Protein AF-A0A9Q5C2I0-F1 (afdb_monomer_lite)

Structure (mmCIF, N/CA/C/O backbone):
data_AF-A0A9Q5C2I0-F1
#
_entry.id   AF-A0A9Q5C2I0-F1
#
loop_
_atom_site.group_PDB
_atom_site.id
_atom_site.type_symbol
_atom_site.label_atom_id
_atom_site.label_alt_id
_atom_site.label_comp_id
_atom_site.label_asym_id
_atom_site.label_entity_id
_atom_site.label_seq_id
_atom_site.pdbx_PDB_ins_code
_atom_site.Cartn_x
_atom_site.Cartn_y
_atom_site.Cartn_z
_atom_site.occupancy
_atom_site.B_iso_or_equiv
_atom_site.auth_seq_id
_atom_site.auth_comp_id
_atom_site.auth_asym_id
_atom_site.auth_atom_id
_atom_site.pdbx_PDB_model_num
ATOM 1 N N . MET A 1 1 ? 0.213 -41.262 -1.815 1.00 39.38 1 MET A N 1
ATOM 2 C CA . MET A 1 1 ? -0.883 -40.298 -2.101 1.00 39.38 1 MET A CA 1
ATOM 3 C C . MET A 1 1 ? -1.349 -39.447 -0.911 1.00 39.38 1 MET A C 1
ATOM 5 O O . MET A 1 1 ? -1.527 -38.253 -1.109 1.00 39.38 1 MET A O 1
ATOM 9 N N . LYS A 1 2 ? -1.499 -39.965 0.324 1.00 32.09 2 LYS A N 1
ATOM 10 C CA . LYS A 1 2 ? -1.939 -39.150 1.489 1.00 32.09 2 LYS A CA 1
ATOM 11 C C . LYS A 1 2 ? -1.006 -37.980 1.866 1.00 32.09 2 LYS A C 1
ATOM 13 O O . LYS A 1 2 ? -1.491 -36.946 2.308 1.00 32.09 2 LYS A O 1
ATOM 18 N N . LYS A 1 3 ? 0.312 -38.093 1.640 1.00 32.72 3 LYS A N 1
ATOM 19 C CA . LYS A 1 3 ? 1.251 -36.974 1.859 1.00 32.72 3 LYS A CA 1
ATOM 20 C C . LYS A 1 3 ? 1.040 -35.833 0.856 1.00 32.72 3 LYS A C 1
ATOM 22 O O . LYS A 1 3 ? 0.976 -34.695 1.286 1.00 32.72 3 LYS A O 1
ATOM 27 N N . ILE A 1 4 ? 0.823 -36.124 -0.431 1.00 35.31 4 ILE A N 1
ATOM 28 C CA . ILE A 1 4 ? 0.589 -35.102 -1.474 1.00 35.31 4 ILE A CA 1
ATOM 29 C C . ILE A 1 4 ? -0.722 -34.342 -1.222 1.00 35.31 4 ILE A C 1
ATOM 31 O O . ILE A 1 4 ? -0.753 -33.125 -1.355 1.00 35.31 4 ILE A O 1
ATOM 35 N N . LYS A 1 5 ? -1.772 -35.024 -0.742 1.00 33.06 5 LYS A N 1
ATOM 36 C CA . LYS A 1 5 ? -3.043 -34.377 -0.374 1.00 33.06 5 LYS A CA 1
ATOM 37 C C . LYS A 1 5 ? -2.870 -33.335 0.744 1.00 33.06 5 LYS A C 1
ATOM 39 O O . LYS A 1 5 ? -3.375 -32.229 0.627 1.00 33.06 5 LYS A O 1
ATOM 44 N N . LYS A 1 6 ? -2.021 -33.622 1.740 1.00 37.03 6 LYS A N 1
ATOM 45 C CA . LYS A 1 6 ? -1.670 -32.672 2.812 1.00 37.03 6 LYS A CA 1
ATOM 46 C C . LYS A 1 6 ? -0.864 -31.458 2.315 1.00 37.03 6 LYS A C 1
ATOM 48 O O . LYS A 1 6 ? -0.955 -30.392 2.915 1.00 37.03 6 LYS A O 1
ATOM 53 N N . TYR A 1 7 ? -0.107 -31.600 1.220 1.00 34.75 7 TYR A N 1
ATOM 54 C CA . TYR A 1 7 ? 0.581 -30.476 0.564 1.00 34.75 7 TYR A CA 1
ATOM 55 C C . TYR A 1 7 ? -0.345 -29.656 -0.354 1.00 34.75 7 TYR A C 1
ATOM 57 O O . TYR A 1 7 ? -0.098 -28.472 -0.560 1.00 34.75 7 TYR A O 1
ATOM 65 N N . LEU A 1 8 ? -1.421 -30.258 -0.869 1.00 34.25 8 LEU A N 1
ATOM 66 C CA . LEU A 1 8 ? -2.417 -29.596 -1.722 1.00 34.25 8 LEU A CA 1
ATOM 67 C C . LEU A 1 8 ? -3.549 -28.914 -0.929 1.00 34.25 8 LEU A C 1
ATOM 69 O O . LEU A 1 8 ? -4.203 -28.019 -1.449 1.00 34.25 8 LEU A O 1
ATOM 73 N N . GLU A 1 9 ? -3.755 -29.284 0.337 1.00 38.91 9 GLU A N 1
ATOM 74 C CA . GLU A 1 9 ? -4.799 -28.726 1.218 1.00 38.91 9 GLU A CA 1
ATOM 75 C C . GLU A 1 9 ? -4.396 -27.420 1.932 1.00 38.91 9 GLU A C 1
ATOM 77 O O . GLU A 1 9 ? -5.157 -26.889 2.737 1.00 38.91 9 GLU A O 1
ATOM 82 N N . THR A 1 10 ? -3.220 -26.852 1.642 1.00 40.34 10 THR A N 1
ATOM 83 C CA . THR A 1 10 ? -2.817 -25.536 2.170 1.00 40.34 10 THR A CA 1
ATOM 84 C C . THR A 1 10 ? -2.638 -24.534 1.029 1.00 40.34 10 THR A C 1
ATOM 86 O O . THR A 1 10 ? -1.562 -24.434 0.442 1.00 40.34 10 THR A O 1
ATOM 89 N N . PRO A 1 11 ? -3.656 -23.711 0.733 1.00 43.69 11 PRO A N 1
ATOM 90 C CA . PRO A 1 11 ? -3.530 -22.624 -0.239 1.00 43.69 11 PRO A CA 1
ATOM 91 C C . PRO A 1 11 ? -2.457 -21.580 0.156 1.00 43.69 11 PRO A C 1
ATOM 93 O O . PRO A 1 11 ? -1.935 -20.859 -0.695 1.00 43.69 11 PRO A O 1
ATOM 96 N N . SER A 1 12 ? -2.046 -21.557 1.436 1.00 47.91 12 SER A N 1
ATOM 97 C CA . SER A 1 12 ? -0.870 -20.820 1.924 1.00 47.91 12 SER A CA 1
ATOM 98 C C . SER A 1 12 ? 0.440 -21.290 1.286 1.00 47.91 12 SER A C 1
ATOM 100 O O . SER A 1 12 ? 1.357 -20.487 1.116 1.00 47.91 12 SER A O 1
ATOM 102 N N . MET A 1 13 ? 0.535 -22.562 0.890 1.00 40.06 13 MET A N 1
ATOM 103 C CA . MET A 1 13 ? 1.686 -23.085 0.168 1.00 40.06 13 MET A CA 1
ATOM 104 C C . MET A 1 13 ? 1.656 -22.693 -1.304 1.00 40.06 13 MET A C 1
ATOM 106 O O . MET A 1 13 ? 2.689 -22.269 -1.800 1.00 40.06 13 MET A O 1
ATOM 110 N N . ILE A 1 14 ? 0.508 -22.715 -1.985 1.00 42.97 14 ILE A N 1
ATOM 111 C CA . ILE A 1 14 ? 0.428 -22.369 -3.417 1.00 42.97 14 ILE A CA 1
ATOM 112 C C . ILE A 1 14 ? 0.886 -20.923 -3.665 1.00 42.97 14 ILE A C 1
ATOM 114 O O . ILE A 1 14 ? 1.756 -20.695 -4.502 1.00 42.97 14 ILE A O 1
ATOM 118 N N . ARG A 1 15 ? 0.416 -19.948 -2.871 1.00 52.91 15 ARG A N 1
ATOM 119 C CA . ARG A 1 15 ? 0.915 -18.560 -2.967 1.00 52.91 15 ARG A CA 1
ATOM 120 C C . ARG A 1 15 ? 2.390 -18.441 -2.610 1.00 52.91 15 ARG A C 1
ATOM 122 O O . ARG A 1 15 ? 3.124 -17.748 -3.301 1.00 52.91 15 ARG A O 1
ATOM 129 N N . LYS A 1 16 ? 2.838 -19.143 -1.565 1.00 50.62 16 LYS A N 1
ATOM 130 C CA . LYS A 1 16 ? 4.248 -19.169 -1.161 1.00 50.62 16 LYS A CA 1
ATOM 131 C C . LYS A 1 16 ? 5.140 -19.740 -2.270 1.00 50.62 16 LYS A C 1
ATOM 133 O O . LYS A 1 16 ? 6.201 -19.183 -2.509 1.00 50.62 16 LYS A O 1
ATOM 138 N N . TYR A 1 17 ? 4.710 -20.788 -2.969 1.00 47.72 17 TYR A N 1
ATOM 139 C CA . TYR A 1 17 ? 5.456 -21.396 -4.071 1.00 47.72 17 TYR A CA 1
ATOM 140 C C . TYR A 1 17 ? 5.468 -20.514 -5.322 1.00 47.72 17 TYR A C 1
ATOM 142 O O . TYR A 1 17 ? 6.535 -20.352 -5.898 1.00 47.72 17 TYR A O 1
ATOM 150 N N . MET A 1 18 ? 4.353 -19.869 -5.683 1.00 55.88 18 MET A N 1
ATOM 151 C CA . MET A 1 18 ? 4.318 -18.928 -6.815 1.00 55.88 18 MET A CA 1
ATOM 152 C C . MET A 1 18 ? 5.193 -17.695 -6.556 1.00 55.88 18 MET A C 1
ATOM 154 O O . MET A 1 18 ? 6.032 -17.345 -7.373 1.00 55.88 18 MET A O 1
ATOM 158 N N . SER A 1 19 ? 5.081 -17.091 -5.370 1.00 63.53 19 SER A N 1
ATOM 159 C CA . SER A 1 19 ? 5.923 -15.964 -4.952 1.00 63.53 19 SER A CA 1
ATOM 160 C C . SER A 1 19 ? 7.419 -16.312 -4.912 1.00 63.53 19 SER A C 1
ATOM 162 O O . SER A 1 19 ? 8.256 -15.481 -5.263 1.00 63.53 19 SER A O 1
ATOM 164 N N . ILE A 1 20 ? 7.772 -17.534 -4.492 1.00 67.69 20 ILE A N 1
ATOM 165 C CA . ILE A 1 20 ? 9.161 -18.017 -4.486 1.00 67.69 20 ILE A CA 1
ATOM 166 C C . ILE A 1 20 ? 9.655 -18.280 -5.913 1.00 67.69 20 ILE A C 1
ATOM 168 O O . ILE A 1 20 ? 10.780 -17.911 -6.226 1.00 67.69 20 ILE A O 1
ATOM 172 N N . GLN A 1 21 ? 8.834 -18.872 -6.783 1.00 68.31 21 GLN A N 1
ATOM 173 C CA . GLN A 1 21 ? 9.176 -19.095 -8.191 1.00 68.31 21 GLN A CA 1
ATOM 174 C C . GLN A 1 21 ? 9.425 -17.775 -8.924 1.00 68.31 21 GLN A C 1
ATOM 176 O O . GLN A 1 21 ? 10.482 -17.625 -9.529 1.00 68.31 21 GLN A O 1
ATOM 181 N N . ASP A 1 22 ? 8.520 -16.800 -8.796 1.00 69.12 22 ASP A N 1
ATOM 182 C CA . ASP A 1 22 ? 8.654 -15.472 -9.412 1.00 69.12 22 ASP A CA 1
ATOM 183 C C . ASP A 1 22 ? 9.952 -14.776 -8.948 1.00 69.12 22 ASP A C 1
ATOM 185 O O . ASP A 1 22 ? 10.679 -14.186 -9.752 1.00 69.12 22 ASP A O 1
ATOM 189 N N . THR A 1 23 ? 10.296 -14.934 -7.661 1.00 73.44 23 THR A N 1
ATOM 190 C CA . THR A 1 23 ? 11.549 -14.439 -7.068 1.00 73.44 23 THR A CA 1
ATOM 191 C C . THR A 1 23 ? 12.782 -15.143 -7.638 1.00 73.44 23 THR A C 1
ATOM 193 O O . THR A 1 23 ? 13.744 -14.479 -8.014 1.00 73.44 23 THR A O 1
ATOM 196 N N . ILE A 1 24 ? 12.774 -16.479 -7.712 1.00 79.06 24 ILE A N 1
ATOM 197 C CA . ILE A 1 24 ? 13.892 -17.271 -8.248 1.00 79.06 24 ILE A CA 1
ATOM 198 C C . ILE A 1 24 ? 14.125 -16.927 -9.719 1.00 79.06 24 ILE A C 1
ATOM 200 O O . ILE A 1 24 ? 15.268 -16.717 -10.113 1.00 79.06 24 ILE A O 1
ATOM 204 N N . ILE A 1 25 ? 13.055 -16.821 -10.510 1.00 74.31 25 ILE A N 1
ATOM 205 C CA . ILE A 1 25 ? 13.119 -16.416 -11.917 1.00 74.31 25 ILE A CA 1
ATOM 206 C C . ILE A 1 25 ? 13.728 -15.014 -12.028 1.00 74.31 25 ILE A C 1
ATOM 208 O O . ILE A 1 25 ? 14.662 -14.818 -12.801 1.00 74.31 25 ILE A O 1
ATOM 212 N N . GLY A 1 26 ? 13.260 -14.055 -11.222 1.00 75.00 26 GLY A N 1
ATOM 213 C CA . GLY A 1 26 ? 13.811 -12.700 -11.205 1.00 75.00 26 GLY A CA 1
ATOM 214 C C . GLY A 1 26 ? 15.306 -12.672 -10.870 1.00 75.00 26 GLY A C 1
ATOM 215 O O . GLY A 1 26 ? 16.081 -12.042 -11.585 1.00 75.00 26 GLY A O 1
ATOM 216 N N . ILE A 1 27 ? 15.728 -13.396 -9.827 1.00 81.81 27 ILE A N 1
ATOM 217 C CA . ILE A 1 27 ? 17.139 -13.497 -9.417 1.00 81.81 27 ILE A CA 1
ATOM 218 C C . ILE A 1 27 ? 17.987 -14.150 -10.512 1.00 81.81 27 ILE A C 1
ATOM 220 O O . ILE A 1 27 ? 19.050 -13.638 -10.855 1.00 81.81 27 ILE A O 1
ATOM 224 N N . PHE A 1 28 ? 17.525 -15.261 -11.086 1.00 82.38 28 PHE A N 1
ATOM 225 C CA . PHE A 1 28 ? 18.231 -15.948 -12.166 1.00 82.38 28 PHE A CA 1
ATOM 226 C C . PHE A 1 28 ? 18.453 -15.024 -13.370 1.00 82.38 28 PHE A C 1
ATOM 228 O O . PHE A 1 28 ? 19.519 -15.025 -13.979 1.00 82.38 28 PHE A O 1
ATOM 235 N N . ILE A 1 29 ? 17.482 -14.164 -13.664 1.00 74.81 29 ILE A N 1
ATOM 236 C CA . ILE A 1 29 ? 17.584 -13.202 -14.758 1.00 74.81 29 ILE A CA 1
ATOM 237 C C . ILE A 1 29 ? 18.534 -12.050 -14.434 1.00 74.81 29 ILE A C 1
ATOM 239 O O . ILE A 1 29 ? 19.250 -11.615 -15.332 1.00 74.81 29 ILE A O 1
ATOM 243 N N . ILE A 1 30 ? 18.621 -11.596 -13.178 1.00 80.62 30 ILE A N 1
ATOM 244 C CA . ILE A 1 30 ? 19.690 -10.671 -12.760 1.00 80.62 30 ILE A CA 1
ATOM 245 C C . ILE A 1 30 ? 21.052 -11.271 -13.112 1.00 80.62 30 ILE A C 1
ATOM 247 O O . ILE A 1 30 ? 21.877 -10.587 -13.710 1.00 80.62 30 ILE A O 1
ATOM 251 N N . PHE A 1 31 ? 21.270 -12.552 -12.800 1.00 82.94 31 PHE A N 1
ATOM 252 C CA . PHE A 1 31 ? 22.524 -13.226 -13.134 1.00 82.94 31 PHE A CA 1
ATOM 253 C C . PHE A 1 31 ? 22.762 -13.323 -14.642 1.00 82.94 31 PHE A C 1
ATOM 255 O O . PHE A 1 31 ? 23.880 -13.060 -15.075 1.00 82.94 31 PHE A O 1
ATOM 262 N N . ILE A 1 32 ? 21.738 -13.633 -15.446 1.00 80.31 32 ILE A N 1
ATOM 263 C CA . ILE A 1 32 ? 21.860 -13.639 -16.914 1.00 80.31 32 ILE A CA 1
ATOM 264 C C . ILE A 1 32 ? 22.221 -12.245 -17.433 1.00 80.31 32 ILE A C 1
ATOM 266 O O . ILE A 1 32 ? 23.164 -12.113 -18.201 1.00 80.31 32 ILE A O 1
ATOM 270 N N . LEU A 1 33 ? 21.513 -11.201 -16.996 1.00 75.31 33 LEU A N 1
ATOM 271 C CA . LEU A 1 33 ? 21.765 -9.821 -17.411 1.00 75.31 33 LEU A CA 1
ATOM 272 C C . LEU A 1 33 ? 23.177 -9.367 -17.056 1.00 75.31 33 LEU A C 1
ATOM 274 O O . LEU A 1 33 ? 23.862 -8.779 -17.889 1.00 75.31 33 LEU A O 1
ATOM 278 N N . ILE A 1 34 ? 23.611 -9.668 -15.832 1.00 80.25 34 ILE A N 1
ATOM 279 C CA . ILE A 1 34 ? 24.962 -9.370 -15.368 1.00 80.25 34 ILE A CA 1
ATOM 280 C C . ILE A 1 34 ? 25.991 -10.154 -16.193 1.00 80.25 34 ILE A C 1
ATOM 282 O O . ILE A 1 34 ? 26.990 -9.590 -16.626 1.00 80.25 34 ILE A O 1
ATOM 286 N N . GLY A 1 35 ? 25.742 -11.437 -16.456 1.00 80.69 35 GLY A N 1
ATOM 287 C CA . GLY A 1 35 ? 26.611 -12.284 -17.272 1.00 80.69 35 GLY A CA 1
ATOM 288 C C . GLY A 1 35 ? 26.759 -11.769 -18.705 1.00 80.69 35 GLY A C 1
ATOM 289 O O . GLY A 1 35 ? 27.879 -11.581 -19.171 1.00 80.69 35 GLY A O 1
ATOM 290 N N . CYS A 1 36 ? 25.647 -11.468 -19.380 1.00 74.44 36 CYS A N 1
ATOM 291 C CA . CYS A 1 36 ? 25.651 -10.890 -20.724 1.00 74.44 36 CYS A CA 1
ATOM 292 C C . CYS A 1 36 ? 26.331 -9.512 -20.747 1.00 74.44 36 CYS A C 1
ATOM 294 O O . CYS A 1 36 ? 27.152 -9.246 -21.618 1.00 74.44 36 CYS A O 1
ATOM 296 N N . GLY A 1 37 ? 26.066 -8.659 -19.750 1.00 72.75 37 GLY A N 1
ATOM 297 C CA . GLY A 1 37 ? 26.752 -7.374 -19.602 1.00 72.75 37 GLY A CA 1
ATOM 298 C C . GLY A 1 37 ? 28.273 -7.523 -19.476 1.00 72.75 37 GLY A C 1
ATOM 299 O O . GLY A 1 37 ? 29.011 -6.751 -20.090 1.00 72.75 37 GLY A O 1
ATOM 300 N N . PHE A 1 38 ? 28.748 -8.533 -18.729 1.00 78.69 38 PHE A N 1
ATOM 301 C CA . PHE A 1 38 ? 30.179 -8.836 -18.568 1.00 78.69 38 PHE A CA 1
ATOM 302 C C . PHE A 1 38 ? 30.813 -9.276 -19.882 1.00 78.69 38 PHE A C 1
ATOM 304 O O . PHE A 1 38 ? 31.885 -8.776 -20.223 1.00 78.69 38 PHE A O 1
ATOM 311 N N . LEU A 1 39 ? 30.156 -10.184 -20.603 1.00 78.12 39 LEU A N 1
ATOM 312 C CA . LEU A 1 39 ? 30.667 -10.739 -21.855 1.00 78.12 39 LEU A CA 1
ATOM 313 C C . LEU A 1 39 ? 30.755 -9.675 -22.953 1.00 78.12 39 LEU A C 1
ATOM 315 O O . LEU A 1 39 ? 31.796 -9.552 -23.597 1.00 78.12 39 LEU A O 1
ATOM 319 N N . ASP A 1 40 ? 29.719 -8.847 -23.090 1.00 69.44 40 ASP A N 1
ATOM 320 C CA . ASP A 1 40 ? 29.626 -7.876 -24.184 1.00 69.44 40 ASP A CA 1
ATOM 321 C C . ASP A 1 40 ? 30.193 -6.494 -23.827 1.00 69.44 40 ASP A C 1
ATOM 323 O O . ASP A 1 40 ? 30.156 -5.577 -24.641 1.00 69.44 40 ASP A O 1
ATOM 327 N N . LYS A 1 41 ? 30.727 -6.317 -22.608 1.00 74.12 41 LYS A N 1
ATOM 328 C CA . LYS A 1 41 ? 31.266 -5.041 -22.087 1.00 74.12 41 LYS A CA 1
ATOM 329 C C . LYS A 1 41 ? 30.283 -3.861 -22.193 1.00 74.12 41 LYS A C 1
ATOM 331 O O . LYS A 1 41 ? 30.689 -2.702 -22.155 1.00 74.12 41 LYS A O 1
ATOM 336 N N . ASN A 1 42 ? 28.982 -4.142 -22.231 1.00 71.62 42 ASN A N 1
ATOM 337 C CA . ASN A 1 42 ? 27.912 -3.165 -22.469 1.00 71.62 42 ASN A CA 1
ATOM 338 C C . ASN A 1 42 ? 27.302 -2.601 -21.169 1.00 71.62 42 ASN A C 1
ATOM 340 O O . ASN A 1 42 ? 26.123 -2.253 -21.111 1.00 71.62 42 ASN A O 1
ATOM 344 N N . TRP A 1 43 ? 28.090 -2.513 -20.094 1.00 72.06 43 TRP A N 1
ATOM 345 C CA . TRP A 1 43 ? 27.636 -2.027 -18.784 1.00 72.06 43 TRP A CA 1
ATOM 346 C C . TRP A 1 43 ? 27.235 -0.558 -18.796 1.00 72.06 43 TRP A C 1
ATOM 348 O O . TRP A 1 43 ? 26.158 -0.182 -18.328 1.00 72.06 43 TRP A O 1
ATOM 358 N N . ILE A 1 44 ? 28.142 0.256 -19.324 1.00 70.31 44 ILE A N 1
ATOM 359 C CA . ILE A 1 44 ? 28.049 1.702 -19.450 1.00 70.31 44 ILE A CA 1
ATOM 360 C C . ILE A 1 44 ? 28.616 2.000 -20.828 1.00 70.31 44 ILE A C 1
ATOM 362 O O . ILE A 1 44 ? 29.784 1.717 -21.089 1.00 70.31 44 ILE A O 1
ATOM 366 N N . LEU A 1 45 ? 27.780 2.531 -21.710 1.00 66.25 45 LEU A N 1
ATOM 367 C CA . LEU A 1 45 ? 28.207 2.926 -23.043 1.00 66.25 45 LEU A CA 1
ATOM 368 C C . LEU A 1 45 ? 28.474 4.433 -23.038 1.00 66.25 45 LEU A C 1
ATOM 370 O O . LEU A 1 45 ? 27.713 5.211 -22.460 1.00 66.25 45 LEU A O 1
ATOM 374 N N . SER A 1 46 ? 29.592 4.830 -23.647 1.00 58.53 46 SER A N 1
ATOM 375 C CA . SER A 1 46 ? 30.017 6.231 -23.775 1.00 58.53 46 SER A CA 1
ATOM 376 C C . SER A 1 46 ? 29.403 6.942 -24.986 1.00 58.53 46 SER A C 1
ATOM 378 O O . SER A 1 46 ? 29.446 8.166 -25.060 1.00 58.53 46 SER A O 1
ATOM 380 N N . ASN A 1 47 ? 28.858 6.184 -25.942 1.00 57.75 47 ASN A N 1
ATOM 381 C CA . ASN A 1 47 ? 28.283 6.699 -27.187 1.00 57.75 47 ASN A CA 1
ATOM 382 C C . ASN A 1 47 ? 26.770 6.964 -27.036 1.00 57.75 47 ASN A C 1
ATOM 384 O O . ASN A 1 47 ? 26.212 6.835 -25.955 1.00 57.75 47 ASN A O 1
ATOM 388 N N . SER A 1 48 ? 26.073 7.294 -28.128 1.00 54.34 48 SER A N 1
ATOM 389 C CA . SER A 1 48 ? 24.614 7.524 -28.170 1.00 54.34 48 SER A CA 1
ATOM 390 C C . SER A 1 48 ? 23.738 6.321 -27.761 1.00 54.34 48 SER A C 1
ATOM 392 O O . SER A 1 48 ? 22.514 6.447 -27.712 1.00 54.34 48 SER A O 1
ATOM 394 N N . GLY A 1 49 ? 24.340 5.166 -27.459 1.00 58.84 49 GLY A N 1
ATOM 395 C CA . GLY A 1 49 ? 23.673 4.004 -26.873 1.00 58.84 49 GLY A CA 1
ATOM 396 C C . GLY A 1 49 ? 23.648 4.066 -25.344 1.00 58.84 49 GLY A C 1
ATOM 397 O O . GLY A 1 49 ? 24.535 4.636 -24.717 1.00 58.84 49 GLY A O 1
ATOM 398 N N . LYS A 1 50 ? 22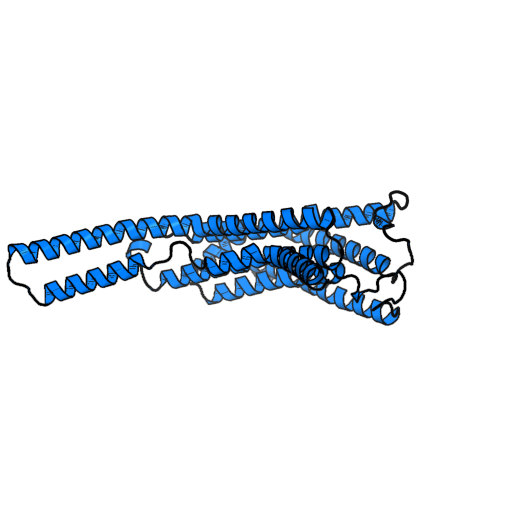.638 3.452 -24.726 1.00 63.56 50 LYS A N 1
ATOM 399 C CA . LYS A 1 50 ? 22.576 3.278 -23.271 1.00 63.56 50 LYS A CA 1
ATOM 400 C C . LYS A 1 50 ? 23.035 1.861 -22.931 1.00 63.56 50 LYS A C 1
ATOM 402 O O . LYS A 1 50 ? 22.493 0.889 -23.440 1.00 63.56 50 LYS A O 1
ATOM 407 N N . GLY A 1 51 ? 24.051 1.749 -22.085 1.00 66.94 51 GLY A N 1
ATOM 408 C CA . GLY A 1 51 ? 24.480 0.485 -21.497 1.00 66.94 51 GLY A CA 1
ATOM 409 C C . GLY A 1 51 ? 23.465 -0.039 -20.481 1.00 66.94 51 GLY A C 1
ATOM 410 O O . GLY A 1 51 ? 22.553 0.671 -20.043 1.00 66.94 51 GLY A O 1
ATOM 411 N N . LEU A 1 52 ? 23.635 -1.290 -20.066 1.00 72.81 52 LEU A N 1
ATOM 412 C CA . LEU A 1 52 ? 22.693 -2.007 -19.209 1.00 72.81 52 LEU A CA 1
ATOM 413 C C . LEU A 1 52 ? 22.370 -1.266 -17.894 1.00 72.81 52 LEU A C 1
ATOM 415 O O . LEU A 1 52 ? 21.212 -1.240 -17.475 1.00 72.81 52 LEU A O 1
ATOM 419 N N . PHE A 1 53 ? 23.349 -0.624 -17.245 1.00 75.81 53 PHE A N 1
ATOM 420 C CA . PHE A 1 53 ? 23.113 0.136 -16.005 1.00 75.81 53 PHE A CA 1
ATOM 421 C C . PHE A 1 53 ? 22.487 1.515 -16.231 1.00 75.81 53 PHE A C 1
ATOM 423 O O . PHE A 1 53 ? 21.891 2.079 -15.316 1.00 75.81 53 PHE A O 1
ATOM 430 N N . GLN A 1 54 ? 22.561 2.045 -17.452 1.00 73.62 54 GLN A N 1
ATOM 431 C CA . GLN A 1 54 ? 21.940 3.321 -17.818 1.00 73.62 54 GLN A CA 1
ATOM 432 C C . GLN A 1 54 ? 20.436 3.162 -18.125 1.00 73.62 54 GLN A C 1
ATOM 434 O O . GLN A 1 54 ? 19.700 4.148 -18.197 1.00 73.62 54 GLN A O 1
ATOM 439 N N . HIS A 1 55 ? 19.942 1.926 -18.253 1.00 72.25 55 HIS A N 1
ATOM 440 C CA . HIS A 1 55 ? 18.527 1.600 -18.427 1.00 72.25 55 HIS A CA 1
ATOM 441 C C . HIS A 1 55 ? 17.823 1.323 -17.085 1.00 72.25 55 HIS A C 1
ATOM 443 O O . HIS A 1 55 ? 17.449 0.192 -16.769 1.00 72.25 55 HIS A O 1
ATOM 449 N N . LEU A 1 56 ? 17.585 2.382 -16.303 1.00 73.19 56 LEU A N 1
ATOM 450 C CA . LEU A 1 56 ? 16.989 2.310 -14.958 1.00 73.19 56 LEU A CA 1
ATOM 451 C C . LEU A 1 56 ? 15.683 1.490 -14.900 1.00 73.19 56 LEU A C 1
ATOM 453 O O . LEU A 1 56 ? 15.465 0.727 -13.961 1.00 73.19 56 LEU A O 1
ATOM 457 N N . ASN A 1 57 ? 14.836 1.593 -15.926 1.00 71.81 57 ASN A N 1
ATOM 458 C CA . ASN A 1 57 ? 13.543 0.903 -15.978 1.00 71.81 57 ASN A CA 1
ATOM 459 C C . ASN A 1 57 ? 13.670 -0.632 -15.969 1.00 71.81 57 ASN A C 1
ATOM 461 O O . ASN A 1 57 ? 12.787 -1.296 -15.430 1.00 71.81 57 ASN A O 1
ATOM 465 N N . ILE A 1 58 ? 14.764 -1.192 -16.510 1.00 73.75 58 ILE A N 1
ATOM 466 C CA . ILE A 1 58 ? 15.048 -2.640 -16.476 1.00 73.75 58 ILE A CA 1
ATOM 467 C C . ILE A 1 58 ? 15.203 -3.098 -15.032 1.00 73.75 58 ILE A C 1
ATOM 469 O O . ILE A 1 58 ? 14.521 -4.016 -14.574 1.00 73.75 58 ILE A O 1
ATOM 473 N N . TRP A 1 59 ? 16.065 -2.407 -14.295 1.00 76.44 59 TRP A N 1
ATOM 474 C CA . TRP A 1 59 ? 16.376 -2.733 -12.912 1.00 76.44 59 TRP A CA 1
ATOM 475 C C . TRP A 1 59 ? 15.185 -2.498 -11.994 1.00 76.44 59 TRP A C 1
ATOM 477 O O . TRP A 1 59 ? 14.879 -3.353 -11.168 1.00 76.44 59 TRP A O 1
ATOM 487 N N . LEU A 1 60 ? 14.458 -1.395 -12.184 1.00 76.88 60 LEU A N 1
ATOM 488 C CA . LEU A 1 60 ? 13.239 -1.119 -11.427 1.00 76.88 60 LEU A CA 1
ATOM 489 C C . LEU A 1 60 ? 12.186 -2.206 -11.652 1.00 76.88 60 LEU A C 1
ATOM 491 O O . LEU A 1 60 ? 11.615 -2.698 -10.683 1.00 76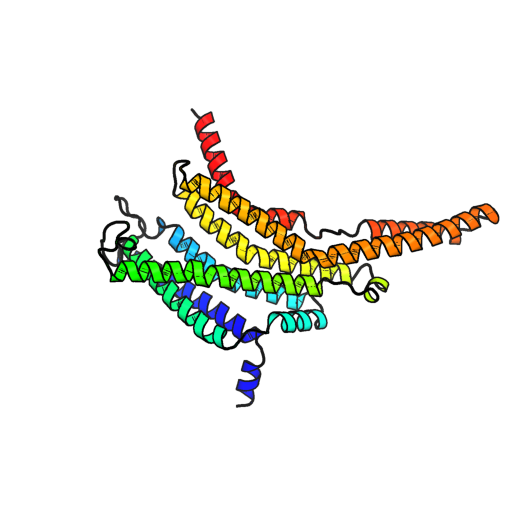.88 60 LEU A O 1
ATOM 495 N N . PHE A 1 61 ? 11.970 -2.638 -12.898 1.00 74.81 61 PHE A N 1
ATOM 496 C CA . PHE A 1 61 ? 11.035 -3.720 -13.198 1.00 74.81 61 PHE A CA 1
ATOM 497 C C . PHE A 1 61 ? 11.434 -5.023 -12.494 1.00 74.81 61 PHE A C 1
ATOM 499 O O . PHE A 1 61 ? 10.604 -5.638 -11.825 1.00 74.81 61 PHE A O 1
ATOM 506 N N . ILE A 1 62 ? 12.699 -5.433 -12.578 1.00 77.06 62 ILE A N 1
ATOM 507 C CA . ILE A 1 62 ? 13.167 -6.677 -11.950 1.00 77.06 62 ILE A CA 1
ATOM 508 C C . ILE A 1 62 ? 13.055 -6.601 -10.424 1.00 77.06 62 ILE A C 1
ATOM 510 O O . ILE A 1 62 ? 12.531 -7.520 -9.793 1.00 77.06 62 ILE A O 1
ATOM 514 N N . VAL A 1 63 ? 13.491 -5.486 -9.829 1.00 79.38 63 VAL A N 1
ATOM 515 C CA . VAL A 1 63 ? 13.424 -5.267 -8.380 1.00 79.38 63 VAL A CA 1
ATOM 516 C C . VAL A 1 63 ? 11.980 -5.298 -7.896 1.00 79.38 63 VAL A C 1
ATOM 518 O O . VAL A 1 63 ? 11.709 -5.957 -6.901 1.00 79.38 63 VAL A O 1
ATOM 521 N N . ILE A 1 64 ? 11.041 -4.663 -8.602 1.00 78.50 64 ILE A N 1
ATOM 522 C CA . ILE A 1 64 ? 9.610 -4.692 -8.264 1.00 78.50 64 ILE A CA 1
ATOM 523 C C . ILE A 1 64 ? 9.072 -6.128 -8.261 1.00 78.50 64 ILE A C 1
ATOM 525 O O . ILE A 1 64 ? 8.417 -6.540 -7.301 1.00 78.50 64 ILE A O 1
ATOM 529 N N . ASN A 1 65 ? 9.377 -6.896 -9.309 1.00 75.44 65 ASN A N 1
ATOM 530 C CA . ASN A 1 65 ? 8.888 -8.264 -9.466 1.00 75.44 65 ASN A CA 1
ATOM 531 C C . ASN A 1 65 ? 9.488 -9.241 -8.435 1.00 75.44 65 ASN A C 1
ATOM 533 O O . ASN A 1 65 ? 8.841 -10.227 -8.097 1.00 75.44 65 ASN A O 1
ATOM 537 N N . ILE A 1 66 ? 10.674 -8.958 -7.883 1.00 78.62 66 ILE A N 1
ATOM 538 C CA . ILE A 1 66 ? 11.278 -9.722 -6.773 1.00 78.62 66 ILE A CA 1
ATOM 539 C C . ILE A 1 66 ? 10.762 -9.238 -5.411 1.00 78.62 66 ILE A C 1
ATOM 541 O O . ILE A 1 66 ? 10.378 -10.030 -4.548 1.00 78.62 66 ILE A O 1
ATOM 545 N N . PHE A 1 67 ? 10.764 -7.924 -5.198 1.00 79.81 67 PHE A N 1
ATOM 546 C CA . PHE A 1 67 ? 10.436 -7.303 -3.920 1.00 79.81 67 PHE A CA 1
ATOM 547 C C . PHE A 1 67 ? 9.004 -7.610 -3.512 1.00 79.81 67 PHE A C 1
ATOM 549 O O . PHE A 1 67 ? 8.744 -7.996 -2.376 1.00 79.81 67 PHE A O 1
ATOM 556 N N . GLN A 1 68 ? 8.067 -7.459 -4.441 1.00 76.88 68 GLN A N 1
ATOM 557 C CA . GLN A 1 68 ? 6.654 -7.572 -4.141 1.00 76.88 68 GLN A CA 1
ATOM 558 C C . GLN A 1 68 ? 6.246 -8.951 -3.579 1.00 76.88 68 GLN A C 1
ATOM 560 O O . GLN A 1 68 ? 5.647 -8.982 -2.498 1.00 76.88 68 GLN A O 1
ATOM 565 N N . PRO A 1 69 ? 6.565 -10.097 -4.218 1.00 73.31 69 PRO A N 1
ATOM 566 C CA . PRO A 1 69 ? 6.233 -11.408 -3.663 1.00 73.31 69 PRO A CA 1
ATOM 567 C C . PRO A 1 69 ? 6.923 -11.678 -2.318 1.00 73.31 69 PRO A C 1
ATOM 569 O O . PRO A 1 69 ? 6.283 -12.202 -1.400 1.00 73.31 69 PRO A O 1
ATOM 572 N N . LEU A 1 70 ? 8.193 -11.286 -2.164 1.00 78.44 70 LEU A N 1
ATOM 573 C CA . LEU A 1 70 ? 8.921 -11.415 -0.897 1.00 78.44 70 LEU A CA 1
ATOM 574 C C . LEU A 1 70 ? 8.272 -10.594 0.218 1.00 78.44 70 LEU A C 1
ATOM 576 O O . LEU A 1 70 ? 8.109 -11.084 1.338 1.00 78.44 70 LEU A O 1
ATOM 580 N N . HIS A 1 71 ? 7.856 -9.371 -0.098 1.00 80.38 71 HIS A N 1
ATOM 581 C CA . HIS A 1 71 ? 7.216 -8.455 0.834 1.00 80.38 71 HIS A CA 1
ATOM 582 C C . HIS A 1 71 ? 5.864 -8.980 1.315 1.00 80.38 71 HIS A C 1
ATOM 584 O O . HIS A 1 71 ? 5.578 -8.939 2.515 1.00 80.38 71 HIS A O 1
ATOM 590 N N . PHE A 1 72 ? 5.060 -9.558 0.415 1.00 74.06 72 PHE A N 1
ATOM 591 C CA . PHE A 1 72 ? 3.840 -10.267 0.801 1.00 74.06 72 PHE A CA 1
ATOM 592 C C . PHE A 1 72 ? 4.155 -11.410 1.772 1.00 74.06 72 PHE A C 1
ATOM 594 O O . PHE A 1 72 ? 3.604 -11.431 2.874 1.00 74.06 72 PHE A O 1
ATOM 601 N N . ILE A 1 73 ? 5.072 -12.324 1.423 1.00 74.50 73 ILE A N 1
ATOM 602 C CA . ILE A 1 73 ? 5.443 -13.462 2.288 1.00 74.50 73 ILE A CA 1
ATOM 603 C C . ILE A 1 73 ? 5.905 -12.982 3.669 1.00 74.50 73 ILE A C 1
ATOM 605 O O . ILE A 1 73 ? 5.449 -13.503 4.693 1.00 74.50 73 ILE A O 1
ATOM 609 N N . ALA A 1 74 ? 6.809 -12.002 3.704 1.00 77.38 74 ALA A N 1
ATOM 610 C CA . ALA A 1 74 ? 7.357 -11.454 4.936 1.00 77.38 74 ALA A CA 1
ATOM 611 C C . ALA A 1 74 ? 6.257 -10.825 5.801 1.00 77.38 74 ALA A C 1
ATOM 613 O O . ALA A 1 74 ? 6.192 -11.097 7.004 1.00 77.38 74 ALA A O 1
ATOM 614 N N . SER A 1 75 ? 5.353 -10.063 5.179 1.00 75.19 75 SER A N 1
ATOM 615 C CA . SER A 1 75 ? 4.220 -9.436 5.854 1.00 75.19 75 SER A CA 1
ATOM 616 C C . SER A 1 75 ? 3.310 -10.488 6.491 1.00 75.19 75 SER A C 1
ATOM 618 O O . SER A 1 75 ? 3.154 -10.477 7.709 1.00 75.19 75 SER A O 1
ATOM 620 N N . TYR A 1 76 ? 2.811 -11.478 5.739 1.00 73.25 76 TYR A N 1
ATOM 621 C CA . TYR A 1 76 ? 1.960 -12.535 6.316 1.00 73.25 76 TYR A CA 1
ATOM 622 C C . TYR A 1 76 ? 2.648 -13.306 7.446 1.00 73.25 76 TYR A C 1
ATOM 624 O O . TYR A 1 76 ? 2.048 -13.544 8.498 1.00 73.25 76 TYR A O 1
ATOM 632 N N . LYS A 1 77 ? 3.917 -13.691 7.255 1.00 73.12 77 LYS A N 1
ATOM 633 C CA . LYS A 1 77 ? 4.677 -14.447 8.259 1.00 73.12 77 LYS A CA 1
ATOM 634 C C . LYS A 1 77 ? 4.836 -13.653 9.556 1.00 73.12 77 LYS A C 1
ATOM 636 O O . LYS A 1 77 ? 4.730 -14.230 10.635 1.00 73.12 77 LYS A O 1
ATOM 641 N N . SER A 1 78 ? 5.058 -12.344 9.459 1.00 72.81 78 SER A N 1
ATOM 642 C CA . SER A 1 78 ? 5.175 -11.452 10.616 1.00 72.81 78 SER A CA 1
ATOM 643 C C . SER A 1 78 ? 3.900 -11.438 11.464 1.00 72.81 78 SER A C 1
ATOM 645 O O . SER A 1 78 ? 3.973 -11.502 12.688 1.00 72.81 78 SER A O 1
ATOM 647 N N . ILE A 1 79 ? 2.726 -11.442 10.831 1.00 72.69 79 ILE A N 1
ATOM 648 C CA . ILE A 1 79 ? 1.443 -11.356 11.545 1.00 72.69 79 ILE A CA 1
ATOM 649 C C . ILE A 1 79 ? 0.982 -12.668 12.115 1.00 72.69 79 ILE A C 1
ATOM 651 O O . ILE A 1 79 ? 0.555 -12.682 13.258 1.00 72.69 79 ILE A O 1
ATOM 655 N N . THR A 1 80 ? 1.150 -13.775 11.393 1.00 68.31 80 THR A N 1
ATOM 656 C CA . THR A 1 80 ? 0.809 -15.113 11.917 1.00 68.31 80 THR A CA 1
ATOM 657 C C . THR A 1 80 ? 1.520 -15.449 13.236 1.00 68.31 80 THR A C 1
ATOM 659 O O . THR A 1 80 ? 1.090 -16.349 13.946 1.00 68.31 80 THR A O 1
ATOM 662 N N . ARG A 1 81 ? 2.597 -14.725 13.579 1.00 70.62 81 ARG A N 1
ATOM 663 C CA . ARG A 1 81 ? 3.325 -14.835 14.852 1.00 70.62 81 ARG A CA 1
ATOM 664 C C . ARG A 1 81 ? 2.818 -13.902 15.957 1.00 70.62 81 ARG A C 1
ATOM 666 O O . ARG A 1 81 ? 3.185 -14.108 17.105 1.00 70.62 81 ARG A O 1
ATOM 673 N N . LYS A 1 82 ? 2.067 -12.857 15.608 1.00 72.19 82 LYS A N 1
ATOM 674 C CA . LYS A 1 82 ? 1.690 -11.742 16.492 1.00 72.19 82 LYS A CA 1
ATOM 675 C C . LYS A 1 82 ? 0.197 -11.668 16.811 1.00 72.19 82 LYS A C 1
ATOM 677 O O . LYS A 1 82 ? -0.161 -10.940 17.724 1.00 72.19 82 LYS A O 1
ATOM 682 N N . ILE A 1 83 ? -0.648 -12.371 16.060 1.00 71.31 83 ILE A N 1
ATOM 683 C CA . ILE A 1 83 ? -2.094 -12.454 16.307 1.00 71.31 83 ILE A CA 1
ATOM 684 C C . ILE A 1 83 ? -2.461 -13.843 16.823 1.00 71.31 83 ILE A C 1
ATOM 686 O O . ILE A 1 83 ? -1.778 -14.826 16.513 1.00 71.31 83 ILE A O 1
ATOM 690 N N . SER A 1 84 ? -3.557 -13.936 17.572 1.00 70.50 84 SER A N 1
ATOM 691 C CA . SER A 1 84 ? -4.093 -15.222 18.014 1.00 70.50 84 SER A CA 1
ATOM 692 C C . SER A 1 84 ? -4.373 -16.189 16.845 1.00 70.50 84 SER A C 1
ATOM 694 O O . SER A 1 84 ? -4.642 -15.803 15.699 1.00 70.50 84 SER A O 1
ATOM 696 N N . LYS A 1 85 ? -4.305 -17.499 17.129 1.00 70.38 85 LYS A N 1
ATOM 697 C CA . LYS A 1 85 ? -4.522 -18.561 16.125 1.00 70.38 85 LYS A CA 1
ATOM 698 C C . LYS A 1 85 ? -5.901 -18.477 15.467 1.00 70.38 85 LYS A C 1
ATOM 700 O O . LYS A 1 85 ? -6.031 -18.832 14.297 1.00 70.38 85 LYS A O 1
ATOM 705 N N . GLU A 1 86 ? -6.904 -18.012 16.206 1.00 68.62 86 GLU A N 1
ATOM 706 C CA . GLU A 1 86 ? -8.272 -17.827 15.721 1.00 68.62 86 GLU A CA 1
ATOM 707 C C . GLU A 1 86 ? -8.322 -16.775 14.605 1.00 68.62 86 GLU A C 1
ATOM 709 O O . GLU A 1 86 ? -8.707 -17.097 13.479 1.00 68.62 86 GLU A O 1
ATOM 714 N N . PHE A 1 87 ? -7.790 -15.574 14.863 1.00 67.00 87 PHE A N 1
ATOM 715 C CA . PHE A 1 87 ? -7.674 -14.514 13.858 1.00 67.00 87 PHE A CA 1
ATOM 716 C C . PHE A 1 87 ? -6.807 -14.935 12.668 1.00 67.00 87 PHE A C 1
ATOM 718 O O . PHE A 1 87 ? -7.136 -14.642 11.518 1.00 67.00 87 PHE A O 1
ATOM 725 N N . SER A 1 88 ? -5.710 -15.661 12.910 1.00 69.44 88 SER A N 1
ATOM 726 C CA . SER A 1 88 ? -4.868 -16.168 11.823 1.00 69.44 88 SER A CA 1
ATOM 727 C C . SER A 1 88 ? -5.612 -17.160 10.921 1.00 69.44 88 SER A C 1
ATOM 729 O O . SER A 1 88 ? -5.451 -17.109 9.701 1.00 69.44 88 SER A O 1
ATOM 731 N N . SER A 1 89 ? -6.440 -18.032 11.499 1.00 70.81 89 SER A N 1
ATOM 732 C CA . SER A 1 89 ? -7.271 -18.992 10.768 1.00 70.81 89 SER A CA 1
ATOM 733 C C . SER A 1 89 ? -8.356 -18.294 9.946 1.00 70.81 89 SER A C 1
ATOM 735 O O . SER A 1 89 ? -8.556 -18.628 8.779 1.00 70.81 89 SER A O 1
ATOM 737 N N . GLU A 1 90 ? -9.019 -17.282 10.510 1.00 70.12 90 GLU A N 1
ATOM 738 C CA . GLU A 1 90 ? -10.040 -16.503 9.804 1.00 70.12 90 GLU A CA 1
ATOM 739 C C . GLU A 1 90 ? -9.444 -15.701 8.640 1.00 70.12 90 GLU A C 1
ATOM 741 O O . GLU A 1 90 ? -9.968 -15.729 7.523 1.00 70.12 90 GLU A O 1
ATOM 746 N N . LEU A 1 91 ? -8.281 -15.082 8.868 1.00 69.19 91 LEU A N 1
ATOM 747 C CA . LEU A 1 91 ? -7.513 -14.399 7.835 1.00 69.19 91 LEU A CA 1
ATOM 748 C C . LEU A 1 91 ? -7.110 -15.373 6.723 1.00 69.19 91 LEU A C 1
ATOM 750 O O . LEU A 1 91 ? -7.306 -15.088 5.550 1.00 69.19 91 LEU A O 1
ATOM 754 N N . GLN A 1 92 ? -6.629 -16.569 7.054 1.00 69.19 92 GLN A N 1
ATOM 755 C CA . GLN A 1 92 ? -6.342 -17.581 6.038 1.00 69.19 92 GLN A CA 1
ATOM 756 C C . GLN A 1 92 ? -7.601 -17.981 5.259 1.00 69.19 92 GLN A C 1
ATOM 758 O O . GLN A 1 92 ? -7.578 -17.956 4.035 1.00 69.19 92 GLN A O 1
ATOM 763 N N . LYS A 1 93 ? -8.725 -18.279 5.916 1.00 68.62 93 LYS A N 1
ATOM 764 C CA . LYS A 1 93 ? -9.962 -18.678 5.222 1.00 68.62 93 LYS A CA 1
ATOM 765 C C . LYS A 1 93 ? -10.445 -17.628 4.219 1.00 68.62 93 LYS A C 1
ATOM 767 O O . LYS A 1 93 ? -10.737 -17.984 3.082 1.00 68.62 93 LYS A O 1
ATOM 772 N N . LYS A 1 94 ? -10.474 -16.348 4.607 1.00 67.88 94 LYS A N 1
ATOM 773 C CA . LYS A 1 94 ? -10.933 -15.250 3.734 1.00 67.88 94 LYS A CA 1
ATOM 774 C C . LYS A 1 94 ? -9.967 -14.945 2.595 1.00 67.88 94 LYS A C 1
ATOM 776 O O . LYS A 1 94 ? -10.381 -14.553 1.509 1.00 67.88 94 LYS A O 1
ATOM 781 N N . PHE A 1 95 ? -8.674 -15.156 2.820 1.00 62.62 95 PHE A N 1
ATOM 782 C CA . PHE A 1 95 ? -7.670 -14.900 1.801 1.00 62.62 95 PHE A CA 1
ATOM 783 C C . PHE A 1 95 ? -7.513 -16.035 0.797 1.00 62.62 95 PHE A C 1
ATOM 785 O O . PHE A 1 95 ? -7.047 -15.756 -0.299 1.00 62.62 95 PHE A O 1
ATOM 792 N N . LEU A 1 96 ? -7.820 -17.286 1.143 1.00 54.84 96 LEU A N 1
ATOM 793 C CA . LEU A 1 96 ? -7.325 -18.469 0.427 1.00 54.84 96 LEU A CA 1
ATOM 794 C C . LEU A 1 96 ? -8.278 -19.088 -0.608 1.00 54.84 96 LEU A C 1
ATOM 796 O O . LEU A 1 96 ? -7.923 -20.093 -1.224 1.00 54.84 96 LEU A O 1
ATOM 800 N N . THR A 1 97 ? -9.443 -18.499 -0.864 1.00 52.41 97 THR A N 1
ATOM 801 C CA . THR A 1 97 ? -10.298 -18.906 -1.988 1.00 52.41 97 THR A CA 1
ATOM 802 C C . THR A 1 97 ? -9.763 -18.335 -3.302 1.00 52.41 97 THR A C 1
ATOM 804 O O . THR A 1 97 ? -10.279 -17.341 -3.810 1.00 52.41 97 THR A O 1
ATOM 807 N N . ASP A 1 98 ? -8.715 -18.951 -3.850 1.00 55.28 98 ASP A N 1
ATOM 808 C CA . ASP A 1 98 ? -8.320 -18.747 -5.246 1.00 55.28 98 ASP A CA 1
ATOM 809 C C . ASP A 1 98 ? -8.549 -20.015 -6.070 1.00 55.28 98 ASP A C 1
ATOM 811 O O . ASP A 1 98 ? -8.337 -21.143 -5.626 1.00 55.28 98 ASP A O 1
ATOM 815 N N . ASN A 1 99 ? -8.996 -19.792 -7.302 1.00 54.16 99 ASN A N 1
ATOM 816 C CA . ASN A 1 99 ? -9.302 -20.820 -8.280 1.00 54.16 99 ASN A CA 1
ATOM 817 C C . ASN A 1 99 ? -7.995 -21.429 -8.833 1.00 54.16 99 ASN A C 1
ATOM 819 O O . ASN A 1 99 ? -7.091 -20.695 -9.240 1.00 54.16 99 ASN A O 1
ATOM 823 N N . ILE A 1 100 ? -7.901 -22.764 -8.863 1.00 54.34 100 ILE A N 1
ATOM 824 C CA . ILE A 1 100 ? -6.726 -23.543 -9.310 1.00 54.34 100 ILE A CA 1
ATOM 825 C C . ILE A 1 100 ? -6.241 -23.096 -10.698 1.00 54.34 100 ILE A C 1
ATOM 827 O O . ILE A 1 100 ? -5.038 -23.074 -10.953 1.00 54.34 100 ILE A O 1
ATOM 831 N N . PHE A 1 101 ? -7.151 -22.654 -11.566 1.00 51.94 101 PHE A N 1
ATOM 832 C CA . PHE A 1 101 ? -6.837 -22.128 -12.895 1.00 51.94 101 PHE A CA 1
ATOM 833 C C . PHE A 1 101 ? -5.824 -20.966 -12.863 1.00 51.94 101 PHE A C 1
ATOM 835 O O . PHE A 1 101 ? -4.872 -20.939 -13.645 1.00 51.94 101 PHE A O 1
ATOM 842 N N . TYR A 1 102 ? -5.944 -20.056 -11.888 1.00 61.00 102 TYR A N 1
ATOM 843 C CA . TYR A 1 102 ? -4.990 -18.957 -11.718 1.00 61.00 102 TYR A CA 1
ATOM 844 C C . TYR A 1 102 ? -3.623 -19.436 -11.227 1.00 61.00 102 TYR A C 1
ATOM 846 O O . TYR A 1 102 ? -2.628 -18.772 -11.494 1.00 61.00 102 TYR A O 1
ATOM 854 N N . SER A 1 103 ? -3.532 -20.581 -10.549 1.00 58.81 103 SER A N 1
ATOM 855 C CA . SER A 1 103 ? -2.249 -21.092 -10.049 1.00 58.81 103 SER A CA 1
ATOM 856 C C . SER A 1 103 ? -1.328 -21.623 -11.156 1.00 58.81 103 SER A C 1
ATOM 858 O O . SER A 1 103 ? -0.112 -21.582 -11.003 1.00 58.81 103 SER A O 1
ATOM 860 N N . LEU A 1 104 ? -1.893 -22.060 -12.287 1.00 62.22 104 LEU A N 1
ATOM 861 C CA . LEU A 1 104 ? -1.141 -22.635 -13.411 1.00 62.22 104 LEU A CA 1
ATOM 862 C C . LEU A 1 104 ? -0.859 -21.627 -14.528 1.00 62.22 104 LEU A C 1
ATOM 864 O O . LEU A 1 104 ? 0.238 -21.605 -15.076 1.00 62.22 104 LEU A O 1
ATOM 868 N N . ILE A 1 105 ? -1.830 -20.777 -14.865 1.00 67.19 105 ILE A N 1
ATOM 869 C CA . ILE A 1 105 ? -1.689 -19.830 -15.985 1.00 67.19 105 ILE A CA 1
ATOM 870 C C . ILE A 1 105 ? -0.815 -18.644 -15.606 1.00 67.19 105 ILE A C 1
ATOM 872 O O . ILE A 1 105 ? -0.065 -18.118 -16.423 1.00 67.19 105 ILE A O 1
ATOM 876 N N . THR A 1 106 ? -0.882 -18.229 -14.348 1.00 67.06 106 THR A N 1
ATOM 877 C CA . THR A 1 106 ? -0.204 -17.021 -13.898 1.00 67.06 106 THR A CA 1
ATOM 878 C C . THR A 1 106 ? 1.323 -17.101 -13.972 1.00 67.06 106 THR A C 1
ATOM 880 O O . THR A 1 106 ? 1.897 -16.140 -14.479 1.00 67.06 106 THR A O 1
ATOM 883 N N . PRO A 1 107 ? 1.995 -18.189 -13.540 1.00 66.62 107 PRO A N 1
ATOM 884 C CA . PRO A 1 107 ? 3.442 -18.321 -13.697 1.00 66.62 107 PRO A CA 1
ATOM 885 C C . PRO A 1 107 ? 3.843 -18.387 -15.170 1.00 66.62 107 PRO A C 1
ATOM 887 O O . PRO A 1 107 ? 4.850 -17.811 -15.549 1.00 66.62 107 PRO A O 1
ATOM 890 N N . LEU A 1 108 ? 3.028 -19.017 -16.023 1.00 69.75 108 LEU A N 1
ATOM 891 C CA . LEU A 1 108 ? 3.302 -19.111 -17.457 1.00 69.75 108 LEU A CA 1
ATOM 892 C C . LEU A 1 108 ? 3.225 -17.736 -18.136 1.00 69.75 108 LEU A C 1
ATOM 894 O O . LEU A 1 108 ? 4.159 -17.338 -18.827 1.00 69.75 108 LEU A O 1
ATOM 898 N N . VAL A 1 109 ? 2.152 -16.978 -17.892 1.00 71.62 109 VAL A N 1
ATOM 899 C CA . VAL A 1 109 ? 1.992 -15.604 -18.402 1.00 71.62 109 VAL A CA 1
ATOM 900 C C . VAL A 1 109 ? 3.079 -14.683 -17.843 1.00 71.62 109 VAL A C 1
ATOM 902 O O . VAL A 1 109 ? 3.611 -13.853 -18.579 1.00 71.62 109 VAL A O 1
ATOM 905 N N . TYR A 1 110 ? 3.451 -14.867 -16.571 1.00 70.81 110 TYR A N 1
ATOM 906 C CA . TYR A 1 110 ? 4.575 -14.177 -15.941 1.00 70.81 110 TYR A CA 1
ATOM 907 C C . TYR A 1 110 ? 5.892 -14.474 -16.657 1.00 70.81 110 TYR A C 1
ATOM 909 O O . TYR A 1 110 ? 6.535 -13.548 -17.138 1.00 70.81 110 TYR A O 1
ATOM 917 N N . SER A 1 111 ? 6.268 -15.745 -16.806 1.00 72.50 111 SER A N 1
ATOM 918 C CA . SER A 1 111 ? 7.509 -16.143 -17.470 1.00 72.50 111 SER A CA 1
ATOM 919 C C . SER A 1 111 ? 7.573 -15.647 -18.912 1.00 72.50 111 SER A C 1
ATOM 921 O O . SER A 1 111 ? 8.594 -15.095 -19.306 1.00 72.50 111 SER A O 1
ATOM 923 N N . VAL A 1 112 ? 6.488 -15.772 -19.685 1.00 74.88 112 VAL A N 1
ATOM 924 C CA . VAL A 1 112 ? 6.438 -15.281 -21.072 1.00 74.88 112 VAL A CA 1
ATOM 925 C C . VAL A 1 112 ? 6.599 -13.761 -21.120 1.00 74.88 112 VAL A C 1
ATOM 927 O O . VAL A 1 112 ? 7.469 -13.265 -21.833 1.00 74.88 112 VAL A O 1
ATOM 930 N N . GLY A 1 113 ? 5.819 -13.011 -20.336 1.00 71.62 113 GLY A N 1
ATOM 931 C CA . GLY A 1 113 ? 5.913 -11.550 -20.299 1.00 71.62 113 GLY A CA 1
ATOM 932 C C . GLY A 1 113 ? 7.286 -11.051 -19.842 1.00 71.62 113 GLY A C 1
ATOM 933 O O . GLY A 1 113 ? 7.812 -10.080 -20.388 1.00 71.62 113 GLY A O 1
ATOM 934 N N . PHE A 1 114 ? 7.895 -11.750 -18.887 1.00 70.25 114 PHE A N 1
ATOM 935 C CA . PHE A 1 114 ? 9.205 -11.418 -18.340 1.00 70.25 114 PHE A CA 1
ATOM 936 C C . PHE A 1 114 ? 10.351 -11.752 -19.309 1.00 70.25 114 PHE A C 1
ATOM 938 O O . PHE A 1 114 ? 11.254 -10.937 -19.477 1.00 70.25 114 PHE A O 1
ATOM 945 N N . ILE A 1 115 ? 10.311 -12.900 -19.997 1.00 75.38 115 ILE A N 1
ATOM 946 C CA . ILE A 1 115 ? 11.285 -13.260 -21.048 1.00 75.38 115 ILE A CA 1
ATOM 947 C C . ILE A 1 115 ? 11.223 -12.250 -22.192 1.00 75.38 115 ILE A C 1
ATOM 949 O O . ILE A 1 115 ? 12.252 -11.791 -22.683 1.00 75.38 115 ILE A O 1
ATOM 953 N N . VAL A 1 116 ? 10.013 -11.865 -22.591 1.00 74.88 116 VAL A N 1
ATOM 954 C CA . VAL A 1 116 ? 9.812 -10.862 -23.632 1.00 74.88 116 VAL A CA 1
ATOM 955 C C . VAL A 1 116 ? 10.375 -9.500 -23.211 1.00 74.88 116 VAL A C 1
ATOM 957 O O . VAL A 1 116 ? 11.068 -8.851 -23.998 1.00 74.88 116 VAL A O 1
ATOM 960 N N . PHE A 1 117 ? 10.130 -9.078 -21.967 1.00 72.94 117 PHE A N 1
ATOM 961 C CA . PHE A 1 117 ? 10.733 -7.864 -21.424 1.00 72.94 117 PHE A CA 1
ATOM 962 C C . PHE A 1 117 ? 12.259 -7.921 -21.443 1.00 72.94 117 PHE A C 1
ATOM 964 O O . PHE A 1 117 ? 12.905 -6.965 -21.869 1.00 72.94 117 PHE A O 1
ATOM 971 N N . LEU A 1 118 ? 12.825 -9.038 -20.984 1.00 73.12 118 LEU A N 1
ATOM 972 C CA . LEU A 1 118 ? 14.261 -9.266 -20.928 1.00 73.12 118 LEU A CA 1
ATOM 973 C C . LEU A 1 118 ? 14.888 -9.169 -22.321 1.00 73.12 118 LEU A C 1
ATOM 975 O O . LEU A 1 118 ? 15.877 -8.466 -22.497 1.00 73.12 118 LEU A O 1
ATOM 979 N N . TYR A 1 119 ? 14.284 -9.823 -23.312 1.00 74.31 119 TYR A N 1
ATOM 980 C CA . TYR A 1 119 ? 14.754 -9.793 -24.692 1.00 74.31 119 TYR A CA 1
ATOM 981 C C . TYR A 1 119 ? 14.721 -8.372 -25.274 1.00 74.31 119 TYR A C 1
ATOM 983 O O . TYR A 1 119 ? 15.721 -7.909 -25.819 1.00 74.31 119 TYR A O 1
ATOM 991 N N . ASN A 1 120 ? 13.609 -7.650 -25.093 1.00 71.38 120 ASN A N 1
ATOM 992 C CA . ASN A 1 120 ? 13.477 -6.246 -25.501 1.00 71.38 120 ASN A CA 1
ATOM 993 C C . ASN A 1 120 ? 14.554 -5.368 -24.839 1.00 71.38 120 ASN A C 1
ATOM 995 O O . ASN A 1 120 ? 15.231 -4.575 -25.484 1.00 71.38 120 ASN A O 1
ATOM 999 N N . SER A 1 121 ? 14.759 -5.565 -23.541 1.00 69.75 121 SER A N 1
ATOM 1000 C CA . SER A 1 121 ? 15.714 -4.820 -22.725 1.00 69.75 121 SER A CA 1
ATOM 1001 C C . SER A 1 121 ? 17.169 -5.058 -23.141 1.00 69.75 121 SER A C 1
ATOM 1003 O O . SER A 1 121 ? 17.926 -4.103 -23.294 1.00 69.75 121 SER A O 1
ATOM 1005 N N . LEU A 1 122 ? 17.551 -6.316 -23.370 1.00 70.62 122 LEU A N 1
ATOM 1006 C CA . LEU A 1 122 ? 18.885 -6.699 -23.838 1.00 70.62 122 LEU A CA 1
ATOM 1007 C C . LEU A 1 122 ? 19.169 -6.202 -25.257 1.00 70.62 122 LEU A C 1
ATOM 1009 O O . LEU A 1 122 ? 20.282 -5.777 -25.557 1.00 70.62 122 LEU A O 1
ATOM 1013 N N . GLN A 1 123 ? 18.166 -6.233 -26.130 1.00 71.62 123 GLN A N 1
ATOM 1014 C CA . GLN A 1 123 ? 18.301 -5.717 -27.487 1.00 71.62 123 GLN A CA 1
ATOM 1015 C C . GLN A 1 123 ? 18.416 -4.179 -27.488 1.00 71.62 123 GLN A C 1
ATOM 1017 O O . GLN A 1 123 ? 19.305 -3.656 -28.155 1.00 71.62 123 GLN A O 1
ATOM 1022 N N . ASN A 1 124 ? 17.637 -3.460 -26.669 1.00 66.12 124 ASN A N 1
ATOM 1023 C CA . ASN A 1 124 ? 17.754 -1.998 -26.542 1.00 66.12 124 ASN A CA 1
ATOM 1024 C C . ASN A 1 124 ? 19.098 -1.560 -25.941 1.00 66.12 124 ASN A C 1
ATOM 1026 O O . ASN A 1 124 ? 19.606 -0.502 -26.299 1.00 66.12 124 ASN A O 1
ATOM 1030 N N . ALA A 1 125 ? 19.680 -2.381 -25.062 1.00 63.50 125 ALA A N 1
ATOM 1031 C CA . ALA A 1 125 ? 21.023 -2.177 -24.520 1.00 63.50 125 ALA A CA 1
ATOM 1032 C C . ALA A 1 125 ? 22.144 -2.558 -25.514 1.00 63.50 125 ALA A C 1
ATOM 1034 O O . ALA A 1 125 ? 23.322 -2.499 -25.169 1.00 63.50 125 ALA A O 1
ATOM 1035 N N . GLY A 1 126 ? 21.793 -2.988 -26.734 1.00 64.94 126 GLY A N 1
ATOM 1036 C CA . GLY A 1 126 ? 22.742 -3.354 -27.783 1.00 64.94 126 GLY A CA 1
ATOM 1037 C C . GLY A 1 126 ? 23.495 -4.663 -27.536 1.00 64.94 126 GLY A C 1
ATOM 1038 O O . GLY A 1 126 ? 24.490 -4.905 -28.207 1.00 64.94 126 GLY A O 1
ATOM 1039 N N . VAL A 1 127 ? 23.034 -5.497 -26.600 1.00 65.38 127 VAL A N 1
ATOM 1040 C CA . VAL A 1 127 ? 23.680 -6.763 -26.211 1.00 65.38 127 VAL A CA 1
ATOM 1041 C C . VAL A 1 127 ? 23.404 -7.858 -27.243 1.00 65.38 127 VAL A C 1
ATOM 1043 O O . VAL A 1 127 ? 24.316 -8.529 -27.702 1.00 65.38 127 VAL A O 1
ATOM 1046 N N . LEU A 1 128 ? 22.141 -8.027 -27.648 1.00 65.25 128 LEU A N 1
ATOM 1047 C CA . LEU A 1 128 ? 21.756 -9.106 -28.570 1.00 65.25 128 LEU A CA 1
ATOM 1048 C C . LEU A 1 128 ? 21.888 -8.725 -30.045 1.00 65.25 128 LEU A C 1
ATOM 1050 O O . LEU A 1 128 ? 22.272 -9.564 -30.846 1.00 65.25 128 LEU A O 1
ATOM 1054 N N . ASN A 1 129 ? 21.504 -7.498 -30.410 1.00 66.00 129 ASN A N 1
ATOM 1055 C CA . ASN A 1 129 ? 21.562 -6.973 -31.775 1.00 66.00 129 ASN A CA 1
ATOM 1056 C C . ASN A 1 129 ? 21.534 -5.439 -31.742 1.00 66.00 129 ASN A C 1
ATOM 1058 O O . ASN A 1 129 ? 20.729 -4.852 -31.020 1.00 66.00 129 ASN A O 1
ATOM 1062 N N . HIS A 1 130 ? 22.360 -4.786 -32.562 1.00 66.06 130 HIS A N 1
ATOM 1063 C CA . HIS A 1 130 ? 22.324 -3.333 -32.750 1.00 66.06 130 HIS A CA 1
ATOM 1064 C C . HIS A 1 130 ? 21.205 -2.947 -33.719 1.00 66.06 130 HIS A C 1
ATOM 1066 O O . HIS A 1 130 ? 21.385 -2.897 -34.934 1.00 66.06 130 HIS A O 1
ATOM 1072 N N . LEU A 1 131 ? 20.024 -2.702 -33.164 1.00 66.44 131 LEU A N 1
ATOM 1073 C CA . LEU A 1 131 ? 18.847 -2.241 -33.892 1.00 66.44 131 LEU A CA 1
ATOM 1074 C C . LEU A 1 131 ? 18.501 -0.806 -33.462 1.00 66.44 131 LEU A C 1
ATOM 1076 O O . LEU A 1 131 ? 18.866 -0.392 -32.361 1.00 66.44 131 LEU A O 1
ATOM 1080 N N . PRO A 1 132 ? 17.833 -0.021 -34.326 1.00 65.44 132 PRO A N 1
ATOM 1081 C CA . PRO A 1 132 ? 17.519 1.370 -34.024 1.00 65.44 132 PRO A CA 1
ATOM 1082 C C . PRO A 1 132 ? 16.605 1.502 -32.798 1.00 65.44 132 PRO A C 1
ATOM 1084 O O . PRO A 1 132 ? 15.770 0.639 -32.523 1.00 65.44 132 PRO A O 1
ATOM 1087 N N . PHE A 1 133 ? 16.746 2.621 -32.086 1.00 57.34 133 PHE A N 1
ATOM 1088 C CA . PHE A 1 133 ? 15.884 2.994 -30.964 1.00 57.34 133 PHE A CA 1
ATOM 1089 C C . PHE A 1 133 ? 14.400 2.966 -31.396 1.00 57.34 133 PHE A C 1
ATOM 1091 O O . PHE A 1 133 ? 14.079 3.391 -32.505 1.00 57.34 133 PHE A O 1
ATOM 1098 N N . ASP A 1 134 ? 13.512 2.415 -30.561 1.00 59.94 134 ASP A N 1
ATOM 1099 C CA . ASP A 1 134 ? 12.075 2.182 -30.837 1.00 59.94 134 ASP A CA 1
ATOM 1100 C C . ASP A 1 134 ? 11.725 1.181 -31.959 1.00 59.94 134 ASP A C 1
ATOM 1102 O O . ASP A 1 134 ? 10.566 1.068 -32.370 1.00 59.94 134 ASP A O 1
ATOM 1106 N N . TYR A 1 135 ? 12.681 0.359 -32.403 1.00 69.31 135 TYR A N 1
ATOM 1107 C CA . TYR A 1 135 ? 12.438 -0.772 -33.313 1.00 69.31 135 TYR A CA 1
ATOM 1108 C C . TYR A 1 135 ? 11.238 -1.653 -32.898 1.00 69.31 135 TYR A C 1
ATOM 1110 O O . TYR A 1 135 ? 10.469 -2.110 -33.742 1.00 69.31 135 TYR A O 1
ATOM 1118 N N . TRP A 1 136 ? 11.041 -1.827 -31.591 1.00 67.06 136 TRP A N 1
ATOM 1119 C CA . TRP A 1 136 ? 9.970 -2.614 -30.975 1.00 67.06 136 TRP A CA 1
ATOM 1120 C C . TRP A 1 136 ? 8.563 -2.047 -31.128 1.00 67.06 136 TRP A C 1
ATOM 1122 O O . TRP A 1 136 ? 7.598 -2.794 -31.012 1.00 67.06 136 TRP A O 1
ATOM 1132 N N . ASP A 1 137 ? 8.424 -0.748 -31.37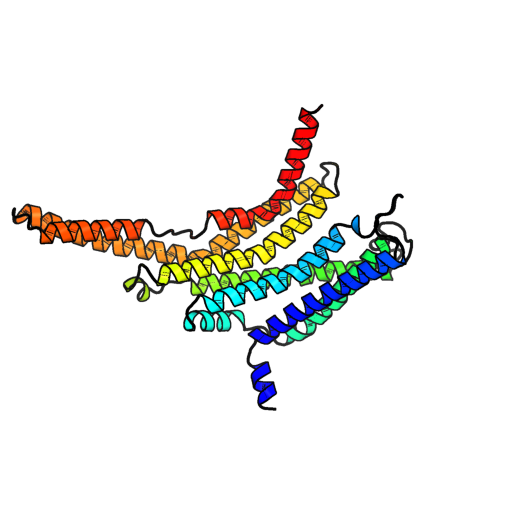1 1.00 67.19 137 ASP A N 1
ATOM 1133 C CA . ASP A 1 137 ? 7.122 -0.107 -31.567 1.00 67.19 137 ASP A CA 1
ATOM 1134 C C . ASP A 1 137 ? 6.852 0.235 -33.038 1.00 67.19 137 ASP A C 1
ATOM 1136 O O . ASP A 1 137 ? 5.774 0.727 -33.381 1.00 67.19 137 ASP A O 1
ATOM 1140 N N . ASN A 1 138 ? 7.778 -0.120 -33.930 1.00 75.12 138 ASN A N 1
ATOM 1141 C CA . ASN A 1 138 ? 7.650 0.089 -35.360 1.00 75.12 138 ASN A CA 1
ATOM 1142 C C . ASN A 1 138 ? 6.967 -1.106 -36.044 1.00 75.12 138 ASN A C 1
ATOM 1144 O O . ASN A 1 138 ? 7.489 -2.220 -36.072 1.00 75.12 138 ASN A O 1
ATOM 1148 N N . ILE A 1 139 ? 5.811 -0.852 -36.664 1.00 80.12 139 ILE A N 1
ATOM 1149 C CA . ILE A 1 139 ? 4.994 -1.877 -37.333 1.00 80.12 139 ILE A CA 1
ATOM 1150 C C . ILE A 1 139 ? 5.716 -2.564 -38.505 1.00 80.12 139 ILE A C 1
ATOM 1152 O O . ILE A 1 139 ? 5.346 -3.671 -38.887 1.00 80.12 139 ILE A O 1
ATOM 1156 N N . LYS A 1 140 ? 6.774 -1.939 -39.049 1.00 79.19 140 LYS A N 1
ATOM 1157 C CA . LYS A 1 140 ? 7.624 -2.527 -40.098 1.00 79.19 140 LYS A CA 1
ATOM 1158 C C . LYS A 1 140 ? 8.355 -3.789 -39.629 1.00 79.19 140 LYS A C 1
ATOM 1160 O O . LYS A 1 140 ? 8.743 -4.602 -40.461 1.00 79.19 140 LYS A O 1
ATOM 1165 N N . TYR A 1 141 ? 8.509 -3.981 -38.319 1.00 76.00 141 TYR A N 1
ATOM 1166 C CA . TYR A 1 141 ? 9.152 -5.149 -37.725 1.00 76.00 141 TYR A CA 1
ATOM 1167 C C . TYR A 1 141 ? 8.121 -5.992 -36.974 1.00 76.00 141 TYR A C 1
ATOM 1169 O O . TYR A 1 141 ? 8.029 -5.951 -35.750 1.00 76.00 141 TYR A O 1
ATOM 1177 N N . GLY A 1 142 ? 7.317 -6.753 -37.724 1.00 75.56 142 GLY A N 1
ATOM 1178 C CA . GLY A 1 142 ? 6.107 -7.413 -37.217 1.00 75.56 142 GLY A CA 1
ATOM 1179 C C . GLY A 1 142 ? 6.310 -8.300 -35.983 1.00 75.56 142 GLY A C 1
ATOM 1180 O O . GLY A 1 142 ? 5.525 -8.212 -35.039 1.00 75.56 142 GLY A O 1
ATOM 1181 N N . LEU A 1 143 ? 7.377 -9.109 -35.942 1.00 71.19 143 LEU A N 1
ATOM 1182 C CA . LEU A 1 143 ? 7.666 -9.979 -34.793 1.00 71.19 143 LEU A CA 1
ATOM 1183 C C . LEU A 1 143 ? 8.007 -9.164 -33.538 1.00 71.19 143 LEU A C 1
ATOM 1185 O O . LEU A 1 143 ? 7.524 -9.456 -32.448 1.00 71.19 143 LEU A O 1
ATOM 1189 N N . SER A 1 144 ? 8.785 -8.100 -33.693 1.00 68.19 144 SER A N 1
ATOM 1190 C CA . SER A 1 144 ? 9.192 -7.236 -32.586 1.00 68.19 144 SER A CA 1
ATOM 1191 C C . SER A 1 144 ? 8.044 -6.366 -32.102 1.00 68.19 144 SER A C 1
ATOM 1193 O O . SER A 1 144 ? 7.788 -6.291 -30.904 1.00 68.19 144 SER A O 1
ATOM 1195 N N . TYR A 1 145 ? 7.254 -5.830 -33.028 1.00 74.06 145 TYR A N 1
ATOM 1196 C CA . TYR A 1 145 ? 5.998 -5.169 -32.713 1.00 74.06 145 TYR A CA 1
ATOM 1197 C C . TYR A 1 145 ? 5.063 -6.078 -31.902 1.00 74.06 145 TYR A C 1
ATOM 1199 O O . TYR A 1 145 ? 4.581 -5.675 -30.844 1.00 74.06 145 TYR A O 1
ATOM 1207 N N . LEU A 1 146 ? 4.851 -7.325 -32.338 1.00 78.38 146 LEU A N 1
ATOM 1208 C CA . LEU A 1 146 ? 4.014 -8.299 -31.629 1.00 78.38 146 LEU A CA 1
ATOM 1209 C C . LEU A 1 146 ? 4.515 -8.552 -30.201 1.00 78.38 146 LEU A C 1
ATOM 1211 O O . LEU A 1 146 ? 3.747 -8.516 -29.241 1.00 78.38 146 LEU A O 1
ATOM 1215 N N . VAL A 1 147 ? 5.815 -8.771 -30.056 1.00 70.31 147 VAL A N 1
ATOM 1216 C CA . VAL A 1 147 ? 6.472 -9.054 -28.780 1.00 70.31 147 VAL A CA 1
ATOM 1217 C C . VAL A 1 147 ? 6.395 -7.833 -27.835 1.00 70.31 147 VAL A C 1
ATOM 1219 O O . VAL A 1 147 ? 6.039 -7.994 -26.668 1.00 70.31 147 VAL A O 1
ATOM 1222 N N . SER A 1 148 ? 6.543 -6.595 -28.329 1.00 71.00 148 SER A N 1
ATOM 1223 C CA . SER A 1 148 ? 6.254 -5.368 -27.555 1.00 71.00 148 SER A CA 1
ATOM 1224 C C . SER A 1 148 ? 4.812 -5.338 -27.029 1.00 71.00 148 SER A C 1
ATOM 1226 O O . SER A 1 148 ? 4.577 -5.015 -25.859 1.00 71.00 148 SER A O 1
ATOM 1228 N N . ARG A 1 149 ? 3.826 -5.739 -27.848 1.00 79.62 149 ARG A N 1
ATOM 1229 C CA . ARG A 1 149 ? 2.415 -5.814 -27.426 1.00 79.62 149 ARG A CA 1
ATOM 1230 C C . ARG A 1 149 ? 2.177 -6.885 -26.371 1.00 79.62 149 ARG A C 1
ATOM 1232 O O . ARG A 1 149 ? 1.465 -6.600 -25.415 1.00 79.62 149 ARG A O 1
ATOM 1239 N N . ILE A 1 150 ? 2.794 -8.062 -26.492 1.00 76.00 150 ILE A N 1
ATOM 1240 C CA . ILE A 1 150 ? 2.692 -9.136 -25.488 1.00 76.00 150 ILE A CA 1
ATOM 1241 C C . ILE A 1 150 ? 3.226 -8.658 -24.133 1.00 76.00 150 ILE A C 1
ATOM 1243 O O . ILE A 1 150 ? 2.576 -8.869 -23.110 1.00 76.00 150 ILE A O 1
ATOM 1247 N N . TYR A 1 151 ? 4.362 -7.958 -24.107 1.00 70.88 151 TYR A N 1
ATOM 1248 C CA . TYR A 1 151 ? 4.901 -7.403 -22.862 1.00 70.88 151 TYR A CA 1
ATOM 1249 C C . TYR A 1 151 ? 4.040 -6.280 -22.279 1.00 70.88 151 TYR A C 1
ATOM 1251 O O . TYR A 1 151 ? 3.758 -6.285 -21.080 1.00 70.88 151 TYR A O 1
ATOM 1259 N N . LYS A 1 152 ? 3.573 -5.340 -23.109 1.00 73.62 152 LYS A N 1
ATOM 1260 C CA . LYS A 1 152 ? 2.663 -4.276 -22.656 1.00 73.62 152 LYS A CA 1
ATOM 1261 C C . LYS A 1 152 ? 1.355 -4.872 -22.121 1.00 73.62 152 LYS A C 1
ATOM 1263 O O . LYS A 1 152 ? 0.882 -4.446 -21.073 1.00 73.62 152 LYS A O 1
ATOM 1268 N N . PHE A 1 153 ? 0.815 -5.898 -22.776 1.00 75.44 153 PHE A N 1
ATOM 1269 C CA . PHE A 1 153 ? -0.346 -6.647 -22.298 1.00 75.44 153 PHE A CA 1
ATOM 1270 C C . PHE A 1 153 ? -0.060 -7.340 -20.959 1.00 75.44 153 PHE A C 1
ATOM 1272 O O . PHE A 1 153 ? -0.836 -7.198 -20.017 1.00 75.44 153 PHE A O 1
ATOM 1279 N N . TYR A 1 154 ? 1.080 -8.022 -20.823 1.00 74.38 154 TYR A N 1
ATOM 1280 C CA . TYR A 1 154 ? 1.494 -8.616 -19.553 1.00 74.38 154 TYR A CA 1
ATOM 1281 C C . TYR A 1 154 ? 1.545 -7.572 -18.428 1.00 74.38 154 TYR A C 1
ATOM 1283 O O . TYR A 1 154 ? 0.986 -7.792 -17.358 1.00 74.38 154 TYR A O 1
ATOM 1291 N N . LEU A 1 155 ? 2.162 -6.416 -18.662 1.00 68.62 155 LEU A N 1
ATOM 1292 C CA . LEU A 1 155 ? 2.250 -5.365 -17.656 1.00 68.62 155 LEU A CA 1
ATOM 1293 C C . LEU A 1 155 ? 0.880 -4.789 -17.290 1.00 68.62 155 LEU A C 1
ATOM 1295 O O . LEU A 1 155 ? 0.471 -4.837 -16.128 1.00 68.62 155 LEU A O 1
ATOM 1299 N N . TYR A 1 156 ? 0.183 -4.233 -18.281 1.00 70.62 156 TYR A N 1
ATOM 1300 C CA . TYR A 1 156 ? -0.997 -3.399 -18.061 1.00 70.62 156 TYR A CA 1
ATOM 1301 C C . TYR A 1 156 ? -2.284 -4.202 -17.900 1.00 70.62 156 TYR A C 1
ATOM 1303 O O . TYR A 1 156 ? -3.159 -3.801 -17.138 1.00 70.62 156 TYR A O 1
ATOM 1311 N N . SER A 1 157 ? -2.405 -5.338 -18.584 1.00 72.88 157 SER A N 1
ATOM 1312 C CA . SER A 1 157 ? -3.621 -6.156 -18.569 1.00 72.88 157 SER A CA 1
ATOM 1313 C C . SER A 1 157 ? -3.540 -7.322 -17.587 1.00 72.88 157 SER A C 1
ATOM 1315 O O . SER A 1 157 ? -4.582 -7.838 -17.191 1.00 72.88 157 SER A O 1
ATOM 1317 N N . TRP A 1 158 ? -2.338 -7.720 -17.152 1.00 73.12 158 TRP A N 1
ATOM 1318 C CA . TRP A 1 158 ? -2.171 -8.862 -16.251 1.00 73.12 158 TRP A CA 1
ATOM 1319 C C . TRP A 1 158 ? -1.531 -8.505 -14.907 1.00 73.12 158 TRP A C 1
ATOM 1321 O O . TRP A 1 158 ? -2.169 -8.665 -13.867 1.00 73.12 158 TRP A O 1
ATOM 1331 N N . TYR A 1 159 ? -0.299 -7.994 -14.900 1.00 73.38 159 TYR A N 1
ATOM 1332 C CA . TYR A 1 159 ? 0.481 -7.768 -13.684 1.00 73.38 159 TYR A CA 1
ATOM 1333 C C . TYR A 1 159 ? -0.158 -6.721 -12.764 1.00 73.38 159 TYR A C 1
ATOM 1335 O O . TYR A 1 159 ? -0.498 -7.051 -11.624 1.00 73.38 159 TYR A O 1
ATOM 1343 N N . PHE A 1 160 ? -0.395 -5.493 -13.250 1.00 71.88 160 PHE A N 1
ATOM 1344 C CA . PHE A 1 160 ? -1.012 -4.444 -12.427 1.00 71.88 160 PHE A CA 1
ATOM 1345 C C . PHE A 1 160 ? -2.412 -4.830 -11.928 1.00 71.88 160 PHE A C 1
ATOM 1347 O O . PHE A 1 160 ? -2.652 -4.705 -10.720 1.00 71.88 160 PHE A O 1
ATOM 1354 N N . PRO A 1 161 ? -3.329 -5.351 -12.771 1.00 73.62 161 PRO A N 1
ATOM 1355 C CA . PRO A 1 161 ? -4.639 -5.796 -12.302 1.00 73.62 161 PRO A CA 1
ATOM 1356 C C . PRO A 1 161 ? -4.556 -6.917 -11.265 1.00 73.62 161 PRO A C 1
ATOM 1358 O O . PRO A 1 161 ? -5.209 -6.829 -10.227 1.00 73.62 161 PRO A O 1
ATOM 1361 N N . ARG A 1 162 ? -3.716 -7.940 -11.481 1.00 75.25 162 ARG A N 1
ATOM 1362 C CA . ARG A 1 162 ? -3.534 -9.058 -10.536 1.00 75.25 162 ARG A CA 1
ATOM 1363 C C . ARG A 1 162 ? -3.088 -8.560 -9.167 1.00 75.25 162 ARG A C 1
ATOM 1365 O O . ARG A 1 162 ? -3.669 -8.931 -8.148 1.00 75.25 162 ARG A O 1
ATOM 1372 N N . VAL A 1 163 ? -2.053 -7.728 -9.154 1.00 73.56 163 VAL A N 1
ATOM 1373 C CA . VAL A 1 163 ? -1.496 -7.119 -7.946 1.00 73.56 163 VAL A CA 1
ATOM 1374 C C . VAL A 1 163 ? -2.552 -6.288 -7.219 1.00 73.56 163 VAL A C 1
ATOM 1376 O O . VAL A 1 163 ? -2.738 -6.439 -6.011 1.00 73.56 163 VAL A O 1
ATOM 1379 N N . SER A 1 164 ? -3.285 -5.461 -7.962 1.00 74.94 164 SER A N 1
ATOM 1380 C CA . SER A 1 164 ? -4.313 -4.576 -7.412 1.00 74.94 164 SER A CA 1
ATOM 1381 C C . SER A 1 164 ? -5.465 -5.376 -6.808 1.00 74.94 164 SER A C 1
ATOM 1383 O O . SER A 1 164 ? -5.871 -5.110 -5.682 1.00 74.94 164 SER A O 1
ATOM 1385 N N . ILE A 1 165 ? -5.939 -6.419 -7.496 1.00 78.12 165 ILE A N 1
ATOM 1386 C CA . ILE A 1 165 ? -6.975 -7.329 -6.990 1.00 78.12 165 ILE A CA 1
ATOM 1387 C C . ILE A 1 165 ? -6.501 -8.039 -5.721 1.00 78.12 165 ILE A C 1
ATOM 1389 O O . ILE A 1 165 ? -7.262 -8.126 -4.760 1.00 78.12 165 ILE A O 1
ATOM 1393 N N . LEU A 1 166 ? -5.258 -8.531 -5.686 1.00 75.06 166 LEU A N 1
ATOM 1394 C CA . LEU A 1 166 ? -4.709 -9.196 -4.504 1.00 75.06 166 LEU A CA 1
ATOM 1395 C C . LEU A 1 166 ? -4.700 -8.249 -3.298 1.00 75.06 166 LEU A C 1
ATOM 1397 O O . LEU A 1 166 ? -5.140 -8.633 -2.213 1.00 75.06 166 LEU A O 1
ATOM 1401 N N . VAL A 1 167 ? -4.238 -7.012 -3.489 1.00 77.94 167 VAL A N 1
ATOM 1402 C CA . VAL A 1 167 ? -4.188 -5.990 -2.435 1.00 77.94 167 VAL A CA 1
ATOM 1403 C C . VAL A 1 167 ? -5.591 -5.585 -1.993 1.00 77.94 167 VAL A C 1
ATOM 1405 O O . VAL A 1 167 ? -5.860 -5.556 -0.797 1.00 77.94 167 VAL A O 1
ATOM 1408 N N . LEU A 1 168 ? -6.517 -5.355 -2.923 1.00 80.94 168 LEU A N 1
ATOM 1409 C CA . LEU A 1 168 ? -7.897 -4.992 -2.598 1.00 80.94 168 LEU A CA 1
ATOM 1410 C C . LEU A 1 168 ? -8.633 -6.122 -1.868 1.00 80.94 168 LEU A C 1
ATOM 1412 O O . LEU A 1 168 ? -9.257 -5.863 -0.844 1.00 80.94 168 LEU A O 1
ATOM 1416 N N . LYS A 1 169 ? -8.509 -7.380 -2.315 1.00 78.19 169 LYS A N 1
ATOM 1417 C CA . LYS A 1 169 ? -9.064 -8.553 -1.609 1.00 78.19 169 LYS A CA 1
ATOM 1418 C C . LYS A 1 169 ? -8.486 -8.686 -0.202 1.00 78.19 169 LYS A C 1
ATOM 1420 O O . LYS A 1 169 ? -9.218 -8.958 0.748 1.00 78.19 169 LYS A O 1
ATOM 1425 N N . THR A 1 170 ? -7.176 -8.479 -0.074 1.00 76.38 170 THR A N 1
ATOM 1426 C CA . THR A 1 170 ? -6.469 -8.486 1.211 1.00 76.38 170 THR A CA 1
ATOM 1427 C C . THR A 1 170 ? -7.044 -7.434 2.150 1.00 76.38 170 THR A C 1
ATOM 1429 O O . THR A 1 170 ? -7.417 -7.736 3.280 1.00 76.38 170 THR A O 1
ATOM 1432 N N . ILE A 1 171 ? -7.144 -6.200 1.668 1.00 80.38 171 ILE A N 1
ATOM 1433 C CA . ILE A 1 171 ? -7.589 -5.055 2.455 1.00 80.38 171 ILE A CA 1
ATOM 1434 C C . ILE A 1 171 ? -9.067 -5.169 2.812 1.00 80.38 171 ILE A C 1
ATOM 1436 O O . ILE A 1 171 ? -9.433 -4.892 3.948 1.00 80.38 171 ILE A O 1
ATOM 1440 N N . TYR A 1 172 ? -9.898 -5.655 1.893 1.00 82.50 172 TYR A N 1
ATOM 1441 C CA . TYR A 1 172 ? -11.294 -5.971 2.166 1.00 82.50 172 TYR A CA 1
ATOM 1442 C C . TYR A 1 172 ? -11.427 -7.031 3.265 1.00 82.50 172 TYR A C 1
ATOM 1444 O O . TYR A 1 172 ? -12.163 -6.837 4.228 1.00 82.50 172 TYR A O 1
ATOM 1452 N N . SER A 1 173 ? -10.650 -8.113 3.178 1.00 77.88 173 SER A N 1
ATOM 1453 C CA . SER A 1 173 ? -10.652 -9.169 4.197 1.00 77.88 173 SER A CA 1
ATOM 1454 C C . SER A 1 173 ? -10.227 -8.628 5.565 1.00 77.88 173 SER A C 1
ATOM 1456 O O . SER A 1 173 ? -10.849 -8.948 6.575 1.00 77.88 173 SER A O 1
ATOM 1458 N N . ILE A 1 174 ? -9.204 -7.764 5.602 1.00 77.62 174 ILE A N 1
ATOM 1459 C CA . ILE A 1 174 ? -8.784 -7.052 6.817 1.00 77.62 174 ILE A CA 1
ATOM 1460 C C . ILE A 1 174 ? -9.920 -6.167 7.345 1.00 77.62 174 ILE A C 1
ATOM 1462 O O . ILE A 1 174 ? -10.219 -6.222 8.533 1.00 77.62 174 ILE A O 1
ATOM 1466 N N . ALA A 1 175 ? -10.586 -5.401 6.479 1.00 82.19 175 ALA A N 1
ATOM 1467 C CA . ALA A 1 175 ? -11.685 -4.514 6.856 1.00 82.19 175 ALA A CA 1
ATOM 1468 C C . ALA A 1 175 ? -12.865 -5.267 7.479 1.00 82.19 175 ALA A C 1
ATOM 1470 O O . ALA A 1 175 ? -13.511 -4.766 8.400 1.00 82.19 175 ALA A O 1
ATOM 1471 N N . GLU A 1 176 ? -13.167 -6.470 6.991 1.00 78.94 176 GLU A N 1
ATOM 1472 C CA . GLU A 1 176 ? -14.194 -7.316 7.595 1.00 78.94 176 GLU A CA 1
ATOM 1473 C C . GLU A 1 176 ? -13.779 -7.857 8.964 1.00 78.94 176 GLU A C 1
ATOM 1475 O O . GLU A 1 176 ? -14.604 -7.899 9.873 1.00 78.94 176 GLU A O 1
ATOM 1480 N N . ILE A 1 177 ? -12.517 -8.266 9.115 1.00 75.25 177 ILE A N 1
ATOM 1481 C CA . ILE A 1 177 ? -11.970 -8.781 10.381 1.00 75.25 177 ILE A CA 1
ATOM 1482 C C . ILE A 1 177 ? -11.891 -7.668 11.436 1.00 75.25 177 ILE A C 1
ATOM 1484 O O . ILE A 1 177 ? -12.134 -7.903 12.614 1.00 75.25 177 ILE A O 1
ATOM 1488 N N . LEU A 1 178 ? -11.631 -6.431 11.010 1.00 71.31 178 LEU A N 1
ATOM 1489 C CA . LEU A 1 178 ? -11.619 -5.226 11.844 1.00 71.31 178 LEU A CA 1
ATOM 1490 C C . LEU A 1 178 ? -13.009 -4.806 12.373 1.00 71.31 178 LEU A C 1
ATOM 1492 O O . LEU A 1 178 ? -13.164 -3.720 12.937 1.00 71.31 178 LEU A O 1
ATOM 1496 N N . LYS A 1 179 ? -14.040 -5.640 12.202 1.00 71.06 179 LYS A N 1
ATOM 1497 C CA . LYS A 1 179 ? -15.359 -5.435 12.798 1.00 71.06 179 LYS A CA 1
ATOM 1498 C C . LYS A 1 179 ? -15.352 -5.922 14.250 1.00 71.06 179 LYS A C 1
ATOM 1500 O O . LYS A 1 179 ? -15.299 -7.120 14.514 1.00 71.06 179 LYS A O 1
ATOM 1505 N N . ILE A 1 180 ? -15.484 -4.999 15.198 1.00 64.75 180 ILE A N 1
ATOM 1506 C CA . ILE A 1 180 ? -15.624 -5.351 16.615 1.00 64.75 180 ILE A CA 1
ATOM 1507 C C . ILE A 1 180 ? -17.102 -5.677 16.869 1.00 64.75 180 ILE A C 1
ATOM 1509 O O . ILE A 1 180 ? -17.973 -4.826 16.696 1.00 64.75 180 ILE A O 1
ATOM 1513 N N . SER A 1 181 ? -17.410 -6.924 17.236 1.00 63.34 181 SER A N 1
ATOM 1514 C CA . SER A 1 181 ? -18.776 -7.306 17.624 1.00 63.34 181 SER A CA 1
ATOM 1515 C C . SER A 1 181 ? -19.174 -6.640 18.946 1.00 63.34 181 SER A C 1
ATOM 1517 O O . SER A 1 181 ? -18.344 -6.545 19.849 1.00 63.34 181 SER A O 1
ATOM 1519 N N . GLU A 1 182 ? -20.448 -6.280 19.106 1.00 57.44 182 GLU A N 1
ATOM 1520 C CA . GLU A 1 182 ? -20.978 -5.626 20.318 1.00 57.44 182 GLU A CA 1
ATOM 1521 C C . GLU A 1 182 ? -20.750 -6.422 21.616 1.00 57.44 182 GLU A C 1
ATOM 1523 O O . GLU A 1 182 ? -20.689 -5.853 22.702 1.00 57.44 182 GLU A O 1
ATOM 1528 N N . HIS A 1 183 ? -20.551 -7.738 21.529 1.00 53.72 183 HIS A N 1
ATOM 1529 C CA . HIS A 1 183 ? -20.217 -8.568 22.689 1.00 53.72 183 HIS A CA 1
ATOM 1530 C C . HIS A 1 183 ? -18.729 -8.520 23.077 1.00 53.72 183 HIS A C 1
ATOM 1532 O O . HIS A 1 183 ? -18.418 -8.636 24.260 1.00 53.72 183 HIS A O 1
ATOM 1538 N N . LYS A 1 184 ? -17.820 -8.303 22.114 1.00 53.28 184 LYS A N 1
ATOM 1539 C CA . LYS A 1 184 ? -16.373 -8.102 22.358 1.00 53.28 184 LYS A CA 1
ATOM 1540 C C . LYS A 1 184 ? -16.076 -6.703 22.903 1.00 53.28 184 LYS A C 1
ATOM 1542 O O . LYS A 1 184 ? -15.205 -6.540 23.748 1.00 53.28 184 LYS A O 1
ATOM 1547 N N . ILE A 1 185 ? -16.916 -5.731 22.535 1.00 51.22 185 ILE A N 1
ATOM 1548 C CA . ILE A 1 185 ? -16.954 -4.385 23.124 1.00 51.22 185 ILE A CA 1
ATOM 1549 C C . ILE A 1 185 ? -17.015 -4.442 24.664 1.00 51.22 185 ILE A C 1
ATOM 1551 O O . ILE A 1 185 ? -16.301 -3.701 25.323 1.00 51.22 185 ILE A O 1
ATOM 1555 N N . LYS A 1 186 ? -17.742 -5.392 25.269 1.00 48.22 186 LYS A N 1
ATOM 1556 C CA . LYS A 1 186 ? -17.827 -5.507 26.740 1.00 48.22 186 LYS A CA 1
ATOM 1557 C C . LYS A 1 186 ? -16.508 -5.868 27.451 1.00 48.22 186 LYS A C 1
ATOM 1559 O O . LYS A 1 186 ? -16.444 -5.714 28.665 1.00 48.22 186 LYS A O 1
ATOM 1564 N N . ARG A 1 187 ? -15.488 -6.380 26.744 1.00 48.53 187 ARG A N 1
ATOM 1565 C CA . ARG A 1 187 ? -14.195 -6.826 27.317 1.00 48.53 187 ARG A CA 1
ATOM 1566 C C . ARG A 1 187 ? -13.017 -5.890 27.010 1.00 48.53 187 ARG A C 1
ATOM 1568 O O . ARG A 1 187 ? -11.882 -6.187 27.371 1.00 48.53 187 ARG A O 1
ATOM 1575 N N . TYR A 1 188 ? -13.271 -4.768 26.348 1.00 44.88 188 TYR A N 1
ATOM 1576 C CA . TYR A 1 188 ? -12.257 -3.781 25.976 1.00 44.88 188 TYR A CA 1
ATOM 1577 C C . TYR A 1 188 ? -11.811 -2.984 27.230 1.00 44.88 188 TYR A C 1
ATOM 1579 O O . TYR A 1 188 ? -12.681 -2.648 28.034 1.00 44.88 188 TYR A O 1
ATOM 1587 N N . PRO A 1 189 ? -10.507 -2.662 27.443 1.00 53.53 189 PRO A N 1
ATOM 1588 C CA . PRO A 1 189 ? -9.755 -1.903 26.443 1.00 53.53 189 PRO A CA 1
ATOM 1589 C C . PRO A 1 189 ? -8.270 -2.230 26.154 1.00 53.53 189 PRO A C 1
ATOM 1591 O O . PRO A 1 189 ? -7.688 -1.508 25.351 1.00 53.53 189 PRO A O 1
ATOM 1594 N N . PHE A 1 190 ? -7.618 -3.261 26.711 1.00 52.72 190 PHE A N 1
ATOM 1595 C CA . PHE A 1 190 ? -6.141 -3.355 26.590 1.00 52.72 190 PHE A CA 1
ATOM 1596 C C . PHE A 1 190 ? -5.573 -4.447 25.665 1.00 52.72 190 PHE A C 1
ATOM 1598 O O . PHE A 1 190 ? -4.613 -4.170 24.948 1.00 52.72 190 PHE A O 1
ATOM 1605 N N . GLU A 1 191 ? -6.149 -5.650 25.611 1.00 56.84 191 GLU A N 1
ATOM 1606 C CA . GLU A 1 191 ? -5.561 -6.758 24.829 1.00 56.84 191 GLU A CA 1
ATOM 1607 C C . GLU A 1 191 ? -5.982 -6.741 23.348 1.00 56.84 191 GLU A C 1
ATOM 1609 O O . GLU A 1 191 ? -5.145 -6.883 22.457 1.00 56.84 191 GLU A O 1
ATOM 1614 N N . GLU A 1 192 ? -7.257 -6.465 23.057 1.00 62.97 192 GLU A N 1
ATOM 1615 C CA . GLU A 1 192 ? -7.775 -6.468 21.679 1.00 62.97 192 GLU A CA 1
ATOM 1616 C C . GLU A 1 192 ? -7.325 -5.236 20.861 1.00 62.97 192 GLU A C 1
ATOM 1618 O O . GLU A 1 192 ? -7.166 -5.327 19.643 1.00 62.97 192 GLU A O 1
ATOM 1623 N N . TYR A 1 193 ? -7.036 -4.093 21.501 1.00 67.25 193 TYR A N 1
ATOM 1624 C CA . TYR A 1 193 ? -6.539 -2.892 20.804 1.00 67.25 193 TYR A CA 1
ATOM 1625 C C . TYR A 1 193 ? -5.163 -3.114 20.167 1.00 67.25 193 TYR A C 1
ATOM 1627 O O . TYR A 1 193 ? -4.901 -2.644 19.056 1.00 67.25 193 TYR A O 1
ATOM 1635 N N . LEU A 1 194 ? -4.290 -3.866 20.844 1.00 71.31 194 LEU A N 1
ATOM 1636 C CA . LEU A 1 194 ? -2.969 -4.206 20.326 1.00 71.31 194 LEU A CA 1
ATOM 1637 C C . LEU A 1 194 ? -3.084 -5.072 19.064 1.00 71.31 194 LEU A C 1
ATOM 1639 O O . LEU A 1 194 ? -2.419 -4.789 18.066 1.00 71.31 194 LEU A O 1
ATOM 1643 N N . GLU A 1 195 ? -3.956 -6.084 19.078 1.00 72.06 195 GLU A N 1
ATOM 1644 C CA . GLU A 1 195 ? -4.196 -6.959 17.923 1.00 72.06 195 GLU A CA 1
ATOM 1645 C C . GLU A 1 195 ? -4.787 -6.189 16.732 1.00 72.06 195 GLU A C 1
ATOM 1647 O O . GLU A 1 195 ? -4.340 -6.364 15.594 1.00 72.06 195 GLU A O 1
ATOM 1652 N N . LEU A 1 196 ? -5.728 -5.272 16.982 1.00 74.12 196 LEU A N 1
ATOM 1653 C CA . LEU A 1 196 ? -6.319 -4.416 15.948 1.00 74.12 196 LEU A CA 1
ATOM 1654 C C . LEU A 1 196 ? -5.284 -3.465 15.335 1.00 74.12 196 LEU A C 1
ATOM 1656 O O . LEU A 1 196 ? -5.252 -3.288 14.114 1.00 74.12 196 LEU A O 1
ATOM 1660 N N . ASN A 1 197 ? -4.390 -2.901 16.149 1.00 78.12 197 ASN A N 1
ATOM 1661 C CA . ASN A 1 197 ? -3.298 -2.057 15.669 1.00 78.12 197 ASN A CA 1
ATOM 1662 C C . ASN A 1 197 ? -2.276 -2.866 14.844 1.00 78.12 197 ASN A C 1
ATOM 1664 O O . ASN A 1 197 ? -1.847 -2.432 13.773 1.00 78.12 197 ASN A O 1
ATOM 1668 N N . ILE A 1 198 ? -1.948 -4.095 15.267 1.00 80.50 198 ILE A N 1
ATOM 1669 C CA . ILE A 1 198 ? -1.115 -5.032 14.491 1.00 80.50 198 ILE A CA 1
ATOM 1670 C C . ILE A 1 198 ? -1.759 -5.338 13.131 1.00 80.50 198 ILE A C 1
ATOM 1672 O O . ILE A 1 198 ? -1.057 -5.381 12.116 1.00 80.50 198 ILE A O 1
ATOM 1676 N N . LEU A 1 199 ? -3.082 -5.511 13.086 1.00 80.06 199 LEU A N 1
ATOM 1677 C CA . LEU A 1 199 ? -3.816 -5.789 11.855 1.00 80.06 199 LEU A CA 1
ATOM 1678 C C . LEU A 1 199 ? -3.923 -4.558 10.935 1.00 80.06 199 LEU A C 1
ATOM 1680 O O . LEU A 1 199 ? -3.772 -4.683 9.721 1.00 80.06 199 LEU A O 1
ATOM 1684 N N . CYS A 1 200 ? -4.086 -3.354 11.482 1.00 84.19 200 CYS A N 1
ATOM 1685 C CA . CYS A 1 200 ? -4.005 -2.118 10.694 1.00 84.19 200 CYS A CA 1
ATOM 1686 C C . CYS A 1 200 ? -2.595 -1.927 10.116 1.00 84.19 200 CYS A C 1
ATOM 1688 O O . CYS A 1 200 ? -2.430 -1.611 8.935 1.00 84.19 200 CYS A O 1
ATOM 1690 N N . ASN A 1 201 ? -1.565 -2.206 10.918 1.00 87.38 201 ASN A N 1
ATOM 1691 C CA . ASN A 1 201 ? -0.177 -2.176 10.476 1.00 87.38 201 ASN A CA 1
ATOM 1692 C C . ASN A 1 201 ? 0.095 -3.202 9.364 1.00 87.38 201 ASN A C 1
ATOM 1694 O O . ASN A 1 201 ? 0.863 -2.918 8.444 1.00 87.38 201 ASN A O 1
ATOM 1698 N N . PHE A 1 202 ? -0.550 -4.374 9.411 1.00 84.06 202 PHE A N 1
ATOM 1699 C CA . PHE A 1 202 ? -0.505 -5.338 8.313 1.00 84.06 202 PHE A CA 1
ATOM 1700 C C . PHE A 1 202 ? -1.021 -4.744 7.019 1.00 84.06 202 PHE A C 1
ATOM 1702 O O . PHE A 1 202 ? -0.330 -4.806 6.009 1.00 84.06 202 PHE A O 1
ATOM 1709 N N . GLY A 1 203 ? -2.236 -4.200 7.044 1.00 84.88 203 GLY A N 1
ATOM 1710 C CA . GLY A 1 203 ? -2.871 -3.707 5.836 1.00 84.88 203 GLY A CA 1
ATOM 1711 C C . GLY A 1 203 ? -2.099 -2.543 5.224 1.00 84.88 203 GLY A C 1
ATOM 1712 O O . GLY A 1 203 ? -1.922 -2.516 4.010 1.00 84.88 203 GLY A O 1
ATOM 1713 N N . LEU A 1 204 ? -1.509 -1.672 6.052 1.00 89.00 204 LEU A N 1
ATOM 1714 C CA . LEU A 1 204 ? -0.560 -0.654 5.592 1.00 89.00 204 LEU A CA 1
ATOM 1715 C C . LEU A 1 204 ? 0.701 -1.258 4.965 1.00 89.00 204 LEU A C 1
ATOM 1717 O O . LEU A 1 204 ? 1.140 -0.792 3.918 1.00 89.00 204 LEU A O 1
ATOM 1721 N N . ASN A 1 205 ? 1.270 -2.314 5.551 1.00 85.62 205 ASN A N 1
ATOM 1722 C CA . ASN A 1 205 ? 2.394 -3.017 4.931 1.00 85.62 205 ASN A CA 1
ATOM 1723 C C . ASN A 1 205 ? 1.971 -3.693 3.618 1.00 85.62 205 ASN A C 1
ATOM 1725 O O . ASN A 1 205 ? 2.742 -3.715 2.674 1.00 85.62 205 ASN A O 1
ATOM 1729 N N . ILE A 1 206 ? 0.754 -4.216 3.486 1.00 82.31 206 ILE A N 1
ATOM 1730 C CA . ILE A 1 206 ? 0.289 -4.731 2.192 1.00 82.31 206 ILE A CA 1
ATOM 1731 C C . ILE A 1 206 ? 0.109 -3.596 1.178 1.00 82.31 206 ILE A C 1
ATOM 1733 O O . ILE A 1 206 ? 0.443 -3.766 0.008 1.00 82.31 206 ILE A O 1
ATOM 1737 N N . LEU A 1 207 ? -0.334 -2.417 1.615 1.00 86.94 207 LEU A N 1
ATOM 1738 C CA . LEU A 1 207 ? -0.458 -1.239 0.759 1.00 86.94 207 LEU A CA 1
ATOM 1739 C C . LEU A 1 207 ? 0.896 -0.796 0.175 1.00 86.94 207 LEU A C 1
ATOM 1741 O O . LEU A 1 207 ? 0.942 -0.340 -0.970 1.00 86.94 207 LEU A O 1
ATOM 1745 N N . THR A 1 208 ? 2.017 -1.009 0.883 1.00 86.75 208 THR A N 1
ATOM 1746 C CA . THR A 1 208 ? 3.353 -0.725 0.321 1.00 86.75 208 THR A CA 1
ATOM 1747 C C . THR A 1 208 ? 3.697 -1.611 -0.878 1.00 86.75 208 THR A C 1
ATOM 1749 O O . THR A 1 208 ? 4.533 -1.230 -1.694 1.00 86.75 208 THR A O 1
ATOM 1752 N N . ALA A 1 209 ? 3.027 -2.760 -1.045 1.00 80.44 209 ALA A N 1
ATOM 1753 C CA . ALA A 1 209 ? 3.159 -3.596 -2.238 1.00 80.44 209 ALA A CA 1
ATOM 1754 C C . ALA A 1 209 ? 2.578 -2.940 -3.507 1.00 80.44 209 ALA A C 1
ATOM 1756 O O . ALA A 1 209 ? 2.849 -3.434 -4.600 1.00 80.44 209 ALA A O 1
ATOM 1757 N N . LEU A 1 210 ? 1.792 -1.860 -3.373 1.00 82.25 210 LEU A N 1
ATOM 1758 C CA . LEU A 1 210 ? 1.375 -0.981 -4.473 1.00 82.25 210 LEU A CA 1
ATOM 1759 C C . LEU A 1 210 ? 2.214 0.296 -4.532 1.00 82.25 210 LEU A C 1
ATOM 1761 O O . LEU A 1 210 ? 2.621 0.710 -5.615 1.00 82.25 210 LEU A O 1
ATOM 1765 N N . SER A 1 211 ? 2.487 0.922 -3.383 1.00 86.12 211 SER A N 1
ATOM 1766 C CA . SER A 1 211 ? 3.136 2.237 -3.369 1.00 86.12 211 SER A CA 1
ATOM 1767 C C . SER A 1 211 ? 4.609 2.198 -3.784 1.00 86.12 211 SER A C 1
ATOM 1769 O O . SER A 1 211 ? 5.057 3.114 -4.470 1.00 86.12 211 SER A O 1
ATOM 1771 N N . VAL A 1 212 ? 5.352 1.134 -3.451 1.00 85.75 212 VAL A N 1
ATOM 1772 C CA . VAL A 1 212 ? 6.767 0.987 -3.843 1.00 85.75 212 VAL A CA 1
ATOM 1773 C C . VAL A 1 212 ? 6.930 0.790 -5.358 1.00 85.75 212 VAL A C 1
ATOM 1775 O O . VAL A 1 212 ? 7.737 1.507 -5.951 1.00 85.75 212 VAL A O 1
ATOM 1778 N N . PRO A 1 213 ? 6.164 -0.097 -6.031 1.00 81.88 213 PRO A N 1
ATOM 1779 C CA . PRO A 1 213 ? 6.194 -0.175 -7.491 1.00 81.88 213 PRO A CA 1
ATOM 1780 C C . PRO A 1 213 ? 5.841 1.138 -8.187 1.00 81.88 213 PRO A C 1
ATOM 1782 O O . PRO A 1 213 ? 6.512 1.520 -9.142 1.00 81.88 213 PRO A O 1
ATOM 1785 N N . LEU A 1 214 ? 4.831 1.855 -7.689 1.00 84.88 214 LEU A N 1
ATOM 1786 C CA . LEU A 1 214 ? 4.452 3.161 -8.226 1.00 84.88 214 LEU A CA 1
ATOM 1787 C C . LEU A 1 214 ? 5.573 4.194 -8.053 1.00 84.88 214 LEU A C 1
ATOM 1789 O O . LEU A 1 214 ? 5.931 4.853 -9.024 1.00 84.88 214 LEU A O 1
ATOM 1793 N N . LEU A 1 215 ? 6.184 4.282 -6.865 1.00 87.56 215 LEU A N 1
ATOM 1794 C CA . LEU A 1 215 ? 7.365 5.117 -6.619 1.00 87.56 215 LEU A CA 1
ATOM 1795 C C . LEU A 1 215 ? 8.466 4.835 -7.649 1.00 87.56 215 LEU A C 1
ATOM 1797 O O . LEU A 1 215 ? 8.977 5.759 -8.272 1.00 87.56 215 LEU A O 1
ATOM 1801 N N . ALA A 1 216 ? 8.813 3.565 -7.843 1.00 82.88 216 ALA A N 1
ATOM 1802 C CA . ALA A 1 216 ? 9.846 3.153 -8.783 1.00 82.88 216 ALA A CA 1
ATOM 1803 C C . ALA A 1 216 ? 9.512 3.556 -10.233 1.00 82.88 216 ALA A C 1
ATOM 1805 O O . ALA A 1 216 ? 10.350 4.148 -10.911 1.00 82.88 216 ALA A O 1
ATOM 1806 N N . LEU A 1 217 ? 8.282 3.315 -10.694 1.00 79.62 217 LEU A N 1
ATOM 1807 C CA . LEU A 1 217 ? 7.833 3.701 -12.040 1.00 79.62 217 LEU A CA 1
ATOM 1808 C C . LEU A 1 217 ? 7.917 5.214 -12.269 1.00 79.62 217 LEU A C 1
ATOM 1810 O O . LEU A 1 217 ? 8.415 5.665 -13.305 1.00 79.62 217 LEU A O 1
ATOM 1814 N N . PHE A 1 218 ? 7.469 6.007 -11.294 1.00 83.12 218 PHE A N 1
ATOM 1815 C CA . PHE A 1 218 ? 7.554 7.458 -11.396 1.00 83.12 218 PHE A CA 1
ATOM 1816 C C . PHE A 1 218 ? 9.004 7.935 -11.343 1.00 83.12 218 PHE A C 1
ATOM 1818 O O . PHE A 1 218 ? 9.371 8.772 -12.161 1.00 83.12 218 PHE A O 1
ATOM 1825 N N . SER A 1 219 ? 9.869 7.354 -10.505 1.00 81.38 219 SER A N 1
ATOM 1826 C CA . SER A 1 219 ? 11.310 7.652 -10.522 1.00 81.38 219 SER A CA 1
ATOM 1827 C C . SER A 1 219 ? 11.917 7.486 -11.915 1.00 81.38 219 SER A C 1
ATOM 1829 O O . SER A 1 219 ? 12.640 8.370 -12.365 1.00 81.38 219 SER A O 1
ATOM 1831 N N . GLY A 1 220 ? 11.566 6.419 -12.641 1.00 73.94 220 GLY A N 1
ATOM 1832 C CA . GLY A 1 220 ? 11.984 6.240 -14.036 1.00 73.94 220 GLY A CA 1
ATOM 1833 C C . GLY A 1 220 ? 11.521 7.370 -14.960 1.00 73.94 220 GLY A C 1
ATOM 1834 O O . GLY A 1 220 ? 12.281 7.828 -15.805 1.00 73.94 220 GLY A O 1
ATOM 1835 N N . THR A 1 221 ? 10.305 7.880 -14.764 1.00 77.38 221 THR A N 1
ATOM 1836 C CA . THR A 1 221 ? 9.758 8.992 -15.562 1.00 77.38 221 THR A CA 1
ATOM 1837 C C . THR A 1 221 ? 10.468 10.318 -15.255 1.00 77.38 221 THR A C 1
ATOM 1839 O O . THR A 1 221 ? 10.886 11.026 -16.167 1.00 77.38 221 THR A O 1
ATOM 1842 N N . TYR A 1 222 ? 10.662 10.647 -13.975 1.00 80.62 222 TYR A N 1
ATOM 1843 C CA . TYR A 1 222 ? 11.218 11.940 -13.552 1.00 80.62 222 TYR A CA 1
ATOM 1844 C C . TYR A 1 222 ? 12.740 12.044 -13.673 1.00 80.62 222 TYR A C 1
ATOM 1846 O O . TYR A 1 222 ? 13.250 13.134 -13.922 1.00 80.62 222 TYR A O 1
ATOM 1854 N N . LEU A 1 223 ? 13.466 10.935 -13.508 1.00 75.38 223 LEU A N 1
ATOM 1855 C CA . LEU A 1 223 ? 14.930 10.922 -13.601 1.00 75.38 223 LEU A CA 1
ATOM 1856 C C . LEU A 1 223 ? 15.431 10.852 -15.048 1.00 75.38 223 LEU A C 1
ATOM 1858 O O . LEU A 1 223 ? 16.546 11.279 -15.323 1.00 75.38 223 LEU A O 1
ATOM 1862 N N . VAL A 1 224 ? 14.629 10.316 -15.975 1.00 71.56 224 VAL A N 1
ATOM 1863 C CA . VAL A 1 224 ? 15.019 10.195 -17.391 1.00 71.56 224 VAL A CA 1
ATOM 1864 C C . VAL A 1 224 ? 14.706 11.468 -18.183 1.00 71.56 224 VAL A C 1
ATOM 1866 O O . VAL A 1 224 ? 15.402 11.773 -19.151 1.00 71.56 224 VAL A O 1
ATOM 1869 N N . HIS A 1 225 ? 13.684 12.228 -17.783 1.00 71.06 225 HIS A N 1
ATOM 1870 C CA . HIS A 1 225 ? 13.306 13.471 -18.453 1.00 71.06 225 HIS A CA 1
ATOM 1871 C C . HIS A 1 225 ? 13.997 14.675 -17.799 1.00 71.06 225 HIS A C 1
ATOM 1873 O O . HIS A 1 225 ? 13.664 15.096 -16.690 1.00 71.06 225 HIS A O 1
ATOM 1879 N N . ASN A 1 226 ? 14.959 15.273 -18.509 1.00 67.38 226 ASN A N 1
ATOM 1880 C CA . ASN A 1 226 ? 15.695 16.444 -18.016 1.00 67.38 226 ASN A CA 1
ATOM 1881 C C . ASN A 1 226 ? 14.811 17.700 -17.927 1.00 67.38 226 ASN A C 1
ATOM 1883 O O . ASN A 1 226 ? 14.994 18.505 -17.020 1.00 67.38 226 ASN A O 1
ATOM 1887 N N . ARG A 1 227 ? 13.800 17.822 -18.792 1.00 76.38 227 ARG A N 1
ATOM 1888 C CA . ARG A 1 227 ? 12.859 18.952 -18.853 1.00 76.38 227 ARG A CA 1
ATOM 1889 C C . ARG A 1 227 ? 11.485 18.592 -18.289 1.00 76.38 227 ARG A C 1
ATOM 1891 O O . ARG A 1 227 ? 11.096 17.430 -18.329 1.00 76.38 227 ARG A O 1
ATOM 1898 N N . ILE A 1 228 ? 10.731 19.597 -17.838 1.00 79.25 228 ILE A N 1
ATOM 1899 C CA . ILE A 1 228 ? 9.297 19.451 -17.553 1.00 79.25 228 ILE A CA 1
ATOM 1900 C C . ILE A 1 228 ? 8.554 19.467 -18.894 1.00 79.25 228 ILE A C 1
ATOM 1902 O O . ILE A 1 228 ? 8.222 20.526 -19.419 1.00 79.25 228 ILE A O 1
ATOM 1906 N N . ASP A 1 229 ? 8.357 18.291 -19.486 1.00 81.00 229 ASP A N 1
ATOM 1907 C CA . ASP A 1 229 ? 7.519 18.106 -20.673 1.00 81.00 229 ASP A CA 1
ATOM 1908 C C . 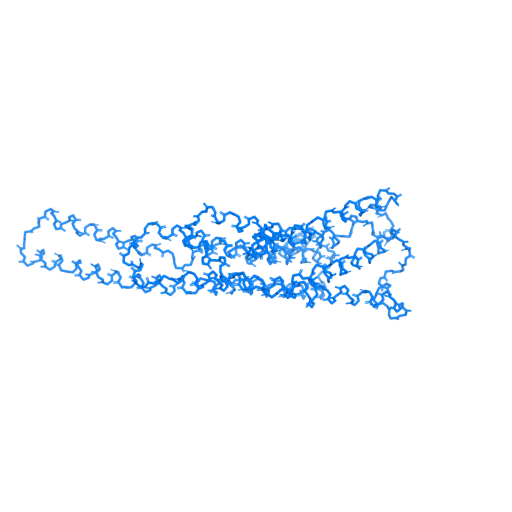ASP A 1 229 ? 6.143 17.522 -20.307 1.00 81.00 229 ASP A C 1
ATOM 1910 O O . ASP A 1 229 ? 5.836 17.274 -19.138 1.00 81.00 229 ASP A O 1
ATOM 1914 N N . SER A 1 230 ? 5.283 17.319 -21.309 1.00 80.69 230 SER A N 1
ATOM 1915 C CA . SER A 1 230 ? 3.944 16.756 -21.102 1.00 80.69 230 SER A CA 1
ATOM 1916 C C . SER A 1 230 ? 3.985 15.409 -20.374 1.00 80.69 230 SER A C 1
ATOM 1918 O O . SER A 1 230 ? 3.132 15.161 -19.527 1.00 80.69 230 SER A O 1
ATOM 1920 N N . THR A 1 231 ? 4.996 14.574 -20.627 1.00 80.81 231 THR A N 1
ATOM 1921 C CA . THR A 1 231 ? 5.185 13.281 -19.949 1.00 80.81 231 THR A CA 1
ATOM 1922 C C . THR A 1 231 ? 5.397 13.466 -18.450 1.00 80.81 231 THR A C 1
ATOM 1924 O O . THR A 1 231 ? 4.756 12.783 -17.652 1.00 80.81 231 THR A O 1
ATOM 1927 N N . VAL A 1 232 ? 6.244 14.421 -18.057 1.00 82.94 232 VAL A N 1
ATOM 1928 C CA . VAL A 1 232 ? 6.484 14.771 -16.648 1.00 82.94 232 VAL A CA 1
ATOM 1929 C C . VAL A 1 232 ? 5.206 15.297 -15.985 1.00 82.94 232 VAL A C 1
ATOM 1931 O O . VAL A 1 232 ? 4.869 14.869 -14.882 1.00 82.94 232 VAL A O 1
ATOM 1934 N N . ILE A 1 233 ? 4.450 16.161 -16.669 1.00 85.31 233 ILE A N 1
ATOM 1935 C CA . ILE A 1 233 ? 3.188 16.722 -16.153 1.00 85.31 233 ILE A CA 1
ATOM 1936 C C . ILE A 1 233 ? 2.132 15.623 -15.958 1.00 85.31 233 ILE A C 1
ATOM 1938 O O . ILE A 1 233 ? 1.543 15.510 -14.880 1.00 85.31 233 ILE A O 1
ATOM 1942 N N . PHE A 1 234 ? 1.912 14.775 -16.967 1.00 84.88 234 PHE A N 1
ATOM 1943 C CA . PHE A 1 234 ? 0.976 13.652 -16.867 1.00 84.88 234 PHE A CA 1
ATOM 1944 C C . PHE A 1 234 ? 1.416 12.641 -15.807 1.00 84.88 234 PHE A C 1
ATOM 1946 O O . PHE A 1 234 ? 0.584 12.166 -15.034 1.00 84.88 234 PHE A O 1
ATOM 1953 N N . GLY A 1 235 ? 2.717 12.364 -15.703 1.00 85.38 235 GLY A N 1
ATOM 1954 C CA . GLY A 1 235 ? 3.281 11.554 -14.626 1.00 85.38 235 GLY A CA 1
ATOM 1955 C C . GLY A 1 235 ? 2.952 12.114 -13.239 1.00 85.38 235 GLY A C 1
ATOM 1956 O O . GLY A 1 235 ? 2.689 11.343 -12.317 1.00 85.38 235 GLY A O 1
ATOM 1957 N N . GLY A 1 236 ? 2.901 13.440 -13.087 1.00 86.12 236 GLY A N 1
ATOM 1958 C CA . GLY A 1 236 ? 2.542 14.120 -11.834 1.00 86.12 236 GLY A CA 1
ATOM 1959 C C . GLY A 1 236 ? 1.091 13.936 -11.458 1.00 86.12 236 GLY A C 1
ATOM 1960 O O . GLY A 1 236 ? 0.792 13.523 -10.338 1.00 86.12 236 GLY A O 1
ATOM 1961 N N . LEU A 1 237 ? 0.197 14.146 -12.421 1.00 88.94 237 LEU A N 1
ATOM 1962 C CA . LEU A 1 237 ? -1.234 13.935 -12.228 1.00 88.94 237 LEU A CA 1
ATOM 1963 C C . LEU A 1 237 ? -1.544 12.480 -11.856 1.00 88.94 237 LEU A C 1
ATOM 1965 O O . LEU A 1 237 ? -2.288 12.232 -10.907 1.00 88.94 237 LEU A O 1
ATOM 1969 N N . ILE A 1 238 ? -0.940 11.514 -12.556 1.00 89.06 238 ILE A N 1
ATOM 1970 C CA . ILE A 1 238 ? -1.157 10.086 -12.286 1.00 89.06 238 ILE A CA 1
ATOM 1971 C C . ILE A 1 238 ? -0.556 9.695 -10.930 1.00 89.06 238 ILE A C 1
ATOM 1973 O O . ILE A 1 238 ? -1.193 8.957 -10.177 1.00 89.06 238 ILE A O 1
ATOM 1977 N N . SER A 1 239 ? 0.634 10.195 -10.587 1.00 91.25 239 SER A N 1
ATOM 1978 C CA . SER A 1 239 ? 1.270 9.937 -9.290 1.00 91.25 239 SER A CA 1
ATOM 1979 C C . SER A 1 239 ? 0.424 10.458 -8.129 1.00 91.25 239 SER A C 1
ATOM 1981 O O . SER A 1 239 ? 0.087 9.699 -7.218 1.00 91.25 239 SER A O 1
ATOM 1983 N N . PHE A 1 240 ? -0.019 11.714 -8.207 1.00 92.38 240 PHE A N 1
ATOM 1984 C CA . PHE A 1 240 ? -0.876 12.317 -7.193 1.00 92.38 240 PHE A CA 1
ATOM 1985 C C . PHE A 1 240 ? -2.233 11.606 -7.085 1.00 92.38 240 PHE A C 1
ATOM 1987 O O . PHE A 1 240 ? -2.665 11.258 -5.984 1.00 92.38 240 PHE A O 1
ATOM 1994 N N . GLY A 1 241 ? -2.877 11.305 -8.218 1.00 93.12 241 GLY A N 1
ATOM 1995 C CA . GLY A 1 241 ? -4.125 10.539 -8.249 1.00 93.12 241 GLY A CA 1
ATOM 1996 C C . GLY A 1 241 ? -3.975 9.142 -7.637 1.00 93.12 241 GLY A C 1
ATOM 1997 O O . GLY A 1 241 ? -4.828 8.706 -6.863 1.00 93.12 241 GLY A O 1
ATOM 1998 N N . SER A 1 242 ? -2.852 8.468 -7.902 1.00 90.75 242 SER A N 1
ATOM 1999 C CA . SER A 1 242 ? -2.531 7.171 -7.297 1.00 90.75 242 SER A CA 1
ATOM 2000 C C . SER A 1 242 ? -2.368 7.282 -5.780 1.00 90.75 242 SER A C 1
ATOM 2002 O O . SER A 1 242 ? -2.854 6.422 -5.048 1.00 90.75 242 SER A O 1
ATOM 2004 N N . SER A 1 243 ? -1.745 8.352 -5.285 1.00 94.25 243 SER A N 1
ATOM 2005 C CA . SER A 1 243 ? -1.612 8.599 -3.846 1.00 94.25 243 SER A CA 1
ATOM 2006 C C . SER A 1 243 ? -2.946 8.827 -3.148 1.00 94.25 243 SER A C 1
ATOM 2008 O O . SER A 1 243 ? -3.183 8.253 -2.082 1.00 94.25 243 SER A O 1
ATOM 2010 N N . LEU A 1 244 ? -3.852 9.591 -3.763 1.00 95.62 244 LEU A N 1
ATOM 2011 C CA . LEU A 1 244 ? -5.212 9.756 -3.248 1.00 95.62 244 LEU A CA 1
ATOM 2012 C C . LEU A 1 244 ? -5.976 8.429 -3.238 1.00 95.62 244 LEU A C 1
ATOM 2014 O O . LEU A 1 244 ? -6.655 8.117 -2.260 1.00 95.62 244 LEU A O 1
ATOM 2018 N N . PHE A 1 245 ? -5.826 7.617 -4.285 1.00 93.12 245 PHE A N 1
ATOM 2019 C CA . PHE A 1 245 ? -6.441 6.294 -4.354 1.00 93.12 245 PHE A CA 1
ATOM 2020 C C . PHE A 1 245 ? -5.919 5.347 -3.260 1.00 93.12 245 PHE A C 1
ATOM 2022 O O . PHE A 1 245 ? -6.709 4.667 -2.607 1.00 93.12 245 PHE A O 1
ATOM 2029 N N . LEU A 1 246 ? -4.609 5.337 -2.991 1.00 93.50 246 LEU A N 1
ATOM 2030 C CA . LEU A 1 246 ? -4.022 4.548 -1.900 1.00 93.50 246 LEU A CA 1
ATOM 2031 C C . LEU A 1 246 ? -4.527 5.003 -0.523 1.00 93.50 246 LEU A C 1
ATOM 2033 O O . LEU A 1 246 ? -4.871 4.166 0.315 1.00 93.50 246 LEU A O 1
ATOM 2037 N N . LEU A 1 247 ? -4.641 6.315 -0.305 1.00 94.81 247 LEU A N 1
ATOM 2038 C CA . LEU A 1 247 ? -5.190 6.856 0.937 1.00 94.81 247 LEU A CA 1
ATOM 2039 C C . LEU A 1 247 ? -6.675 6.488 1.099 1.00 94.81 247 LEU A C 1
ATOM 2041 O O . LEU A 1 247 ? -7.116 6.120 2.188 1.00 94.81 247 LEU A O 1
ATOM 2045 N N . PHE A 1 248 ? -7.443 6.523 0.010 1.00 94.12 248 PHE A N 1
ATOM 2046 C CA . PHE A 1 248 ? -8.830 6.066 -0.006 1.00 94.12 248 PHE A CA 1
ATOM 2047 C C . PHE A 1 248 ? -8.950 4.578 0.354 1.00 94.12 248 PHE A C 1
ATOM 2049 O O . PHE A 1 248 ? -9.790 4.212 1.177 1.00 94.12 248 PHE A O 1
ATOM 2056 N N . ILE A 1 249 ? -8.073 3.724 -0.183 1.00 91.75 249 ILE A N 1
ATOM 2057 C CA . ILE A 1 249 ? -8.008 2.303 0.182 1.00 91.75 249 ILE A CA 1
ATOM 2058 C C . ILE A 1 249 ? -7.753 2.128 1.688 1.00 91.75 249 ILE A C 1
ATOM 2060 O O . ILE A 1 249 ? -8.394 1.285 2.319 1.00 91.75 249 ILE A O 1
ATOM 2064 N N . TYR A 1 250 ? -6.863 2.926 2.286 1.00 92.81 250 TYR A N 1
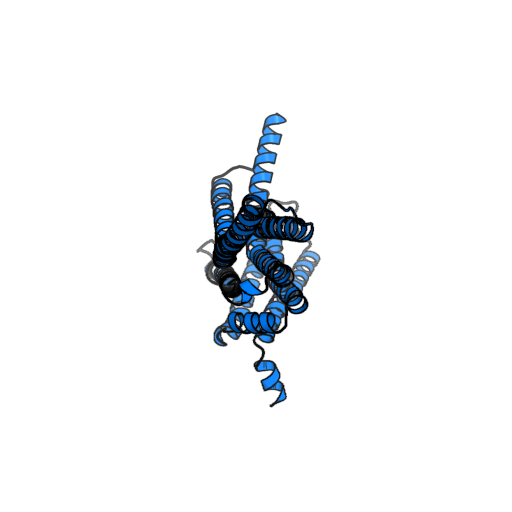ATOM 2065 C CA . TYR A 1 250 ? -6.662 2.913 3.738 1.00 92.81 250 TYR A CA 1
ATOM 2066 C C . TYR A 1 250 ? -7.953 3.257 4.495 1.00 92.81 250 TYR A C 1
ATOM 2068 O O . TYR A 1 250 ? -8.325 2.540 5.424 1.00 92.81 250 TYR A O 1
ATOM 2076 N N . PHE A 1 251 ? -8.693 4.288 4.080 1.00 92.81 251 PHE A N 1
ATOM 2077 C CA . PHE A 1 251 ? -9.971 4.617 4.718 1.00 92.81 251 PHE A CA 1
ATOM 2078 C C . PHE A 1 251 ? -11.016 3.509 4.567 1.00 92.81 251 PHE A C 1
ATOM 2080 O O . PHE A 1 251 ? -11.764 3.247 5.511 1.00 92.81 251 PHE A O 1
ATOM 2087 N N . LEU A 1 252 ? -11.051 2.816 3.424 1.00 90.50 252 LEU A N 1
ATOM 2088 C CA . LEU A 1 252 ? -11.894 1.632 3.251 1.00 90.50 252 LEU A CA 1
ATOM 2089 C C . LEU A 1 252 ? -11.502 0.511 4.218 1.00 90.50 252 LEU A C 1
ATOM 2091 O O . LEU A 1 252 ? -12.385 -0.102 4.818 1.00 90.50 252 LEU A O 1
ATOM 2095 N N . MET A 1 253 ? -10.200 0.288 4.413 1.00 89.56 253 MET A N 1
ATOM 2096 C CA . MET A 1 253 ? -9.673 -0.713 5.340 1.00 89.56 253 MET A CA 1
ATOM 2097 C C . MET A 1 253 ? -10.182 -0.498 6.767 1.00 89.56 253 MET A C 1
ATOM 2099 O O . MET A 1 253 ? -10.670 -1.426 7.405 1.00 89.56 253 MET A O 1
ATOM 2103 N N . ILE A 1 254 ? -10.088 0.734 7.272 1.00 90.06 254 ILE A N 1
ATOM 2104 C CA . ILE A 1 254 ? -10.434 1.054 8.663 1.00 90.06 254 ILE A CA 1
ATOM 2105 C C . ILE A 1 254 ? -11.900 1.460 8.847 1.00 90.06 254 ILE A C 1
ATOM 2107 O O . ILE A 1 254 ? -12.306 1.763 9.966 1.00 90.06 254 ILE A O 1
ATOM 2111 N N . LYS A 1 255 ? -12.721 1.475 7.788 1.00 89.25 255 LYS A N 1
ATOM 2112 C CA . LYS A 1 255 ? -14.115 1.949 7.848 1.00 89.25 255 LYS A CA 1
ATOM 2113 C C . LYS A 1 255 ? -14.910 1.260 8.959 1.00 89.25 255 LYS A C 1
ATOM 2115 O O . LYS A 1 255 ? -15.541 1.929 9.778 1.00 89.25 255 LYS A O 1
ATOM 2120 N N . ASN A 1 256 ? -14.871 -0.071 8.994 1.00 83.00 256 ASN A N 1
ATOM 2121 C CA . ASN A 1 256 ? -15.616 -0.861 9.977 1.00 83.00 256 ASN A CA 1
ATOM 2122 C C . ASN A 1 256 ? -15.049 -0.697 11.392 1.00 83.00 256 ASN A C 1
ATOM 2124 O O . ASN A 1 256 ? -15.822 -0.583 12.345 1.00 83.00 256 ASN A O 1
ATOM 2128 N N . TYR A 1 257 ? -13.722 -0.610 11.517 1.00 84.12 257 TYR A N 1
ATOM 2129 C CA . TYR A 1 257 ? -13.046 -0.311 12.778 1.00 84.12 257 TYR A CA 1
ATOM 2130 C C . TYR A 1 257 ? -13.511 1.034 13.341 1.00 84.12 257 TYR A C 1
ATOM 2132 O O . TYR A 1 257 ? -14.028 1.094 14.452 1.00 84.12 257 TYR A O 1
ATOM 2140 N N . ARG A 1 258 ? -13.432 2.100 12.534 1.00 87.56 258 ARG A N 1
ATOM 2141 C CA . ARG A 1 258 ? -13.846 3.457 12.909 1.00 87.56 258 ARG A CA 1
ATOM 2142 C C . ARG A 1 258 ? -15.290 3.482 13.395 1.00 87.56 258 ARG A C 1
ATOM 2144 O O . ARG A 1 258 ? -15.573 4.049 14.444 1.00 87.56 258 ARG A O 1
ATOM 2151 N N . ILE A 1 259 ? -16.207 2.867 12.644 1.00 86.44 259 ILE A N 1
ATOM 2152 C CA . ILE A 1 259 ? -17.625 2.796 13.030 1.00 86.44 259 ILE A CA 1
ATOM 2153 C C . ILE A 1 259 ? -17.778 2.090 14.383 1.00 86.44 259 ILE A C 1
ATOM 2155 O O . ILE A 1 259 ? -18.512 2.572 15.243 1.00 86.44 259 ILE A O 1
ATOM 2159 N N . SER A 1 260 ? -17.076 0.974 14.580 1.00 82.31 260 SER A N 1
ATOM 2160 C CA . SER A 1 260 ? -17.155 0.189 15.814 1.00 82.31 260 SER A CA 1
ATOM 2161 C C . SER A 1 260 ? -16.596 0.957 17.017 1.00 82.31 260 SER A C 1
ATOM 2163 O O . SER A 1 260 ? -17.240 0.997 18.061 1.00 82.31 260 SER A O 1
ATOM 2165 N N . VAL A 1 261 ? -15.456 1.637 16.859 1.00 82.69 261 VAL A N 1
ATOM 2166 C CA . VAL A 1 261 ? -14.835 2.466 17.908 1.00 82.69 261 VAL A CA 1
ATOM 2167 C C . VAL A 1 261 ? -15.707 3.661 18.277 1.00 82.69 261 VAL A C 1
ATOM 2169 O O . VAL A 1 261 ? -15.867 3.955 19.456 1.00 82.69 261 VAL A O 1
ATOM 2172 N N . LEU A 1 262 ? -16.309 4.342 17.300 1.00 88.00 262 LEU A N 1
ATOM 2173 C CA . LEU A 1 262 ? -17.205 5.466 17.588 1.00 88.00 262 LEU A CA 1
ATOM 2174 C C . LEU A 1 262 ? -18.451 5.009 18.357 1.00 88.00 262 LEU A C 1
ATOM 2176 O O . LEU A 1 262 ? -18.844 5.656 19.324 1.00 88.00 262 LEU A O 1
ATOM 2180 N N . LYS A 1 263 ? -19.040 3.867 17.978 1.00 84.44 263 LYS A N 1
ATOM 2181 C CA . LYS A 1 263 ? -20.151 3.268 18.730 1.00 84.44 263 LYS A CA 1
ATOM 2182 C C . LYS A 1 263 ? -19.737 2.889 20.152 1.00 84.44 263 LYS A C 1
ATOM 2184 O O . LYS A 1 263 ? -20.460 3.213 21.088 1.00 84.44 263 LYS A O 1
ATOM 2189 N N . TYR A 1 264 ? -18.575 2.251 20.303 1.00 82.25 264 TYR A N 1
ATOM 2190 C CA . TYR A 1 264 ? -17.992 1.891 21.596 1.00 82.25 264 TYR A CA 1
ATOM 2191 C C . TYR A 1 264 ? -17.842 3.118 22.502 1.00 82.25 264 TYR A C 1
ATOM 2193 O O . TYR A 1 264 ? -18.388 3.139 23.603 1.00 82.25 264 TYR A O 1
ATOM 2201 N N . LYS A 1 265 ? -17.158 4.159 22.007 1.00 85.81 265 LYS A N 1
ATOM 2202 C CA . LYS A 1 265 ? -16.937 5.415 22.730 1.00 85.81 265 LYS A CA 1
ATOM 2203 C C . LYS A 1 265 ? -18.255 6.014 23.193 1.00 85.81 265 LYS A C 1
ATOM 2205 O O . LYS A 1 265 ? -18.435 6.232 24.383 1.00 85.81 265 LYS A O 1
ATOM 2210 N N . ASN A 1 266 ? -19.199 6.198 22.272 1.00 88.50 266 ASN A N 1
ATOM 2211 C CA . ASN A 1 266 ? -20.485 6.813 22.588 1.00 88.50 266 ASN A CA 1
ATOM 2212 C C . ASN A 1 266 ? -21.279 6.005 23.624 1.00 88.50 266 ASN A C 1
ATOM 2214 O O . ASN A 1 266 ? -21.881 6.588 24.520 1.00 88.50 266 ASN A O 1
ATOM 2218 N N . HIS A 1 267 ? -21.289 4.673 23.514 1.00 85.25 267 HIS A N 1
ATOM 2219 C CA . HIS A 1 267 ? -22.015 3.816 24.448 1.00 85.25 267 HIS A CA 1
ATOM 2220 C C . HIS A 1 267 ? -21.407 3.857 25.854 1.00 85.25 267 HIS A C 1
ATOM 2222 O O . HIS A 1 267 ? -22.118 4.117 26.821 1.00 85.25 267 HIS A O 1
ATOM 2228 N N . HIS A 1 268 ? -20.097 3.638 25.970 1.00 82.19 268 HIS A N 1
ATOM 2229 C CA . HIS A 1 268 ? -19.439 3.545 27.271 1.00 82.19 268 HIS A CA 1
ATOM 2230 C C . HIS A 1 268 ? -19.274 4.898 27.958 1.00 82.19 268 HIS A C 1
ATOM 2232 O O . HIS A 1 268 ? -19.452 4.964 29.168 1.00 82.19 268 HIS A O 1
ATOM 2238 N N . ILE A 1 269 ? -19.006 5.976 27.214 1.00 88.81 269 ILE A N 1
ATOM 2239 C CA . ILE A 1 269 ? -18.975 7.327 27.792 1.00 88.81 269 ILE A CA 1
ATOM 2240 C C . ILE A 1 269 ? -20.350 7.679 28.358 1.00 88.81 269 ILE A C 1
ATOM 2242 O O . ILE A 1 269 ? -20.427 8.141 29.486 1.00 88.81 269 ILE A O 1
ATOM 2246 N N . LYS A 1 270 ? -21.442 7.362 27.647 1.00 90.50 270 LYS A N 1
ATOM 2247 C CA . LYS A 1 270 ? -22.799 7.591 28.159 1.00 90.50 270 LYS A CA 1
ATOM 2248 C C . LYS A 1 270 ? -23.077 6.821 29.454 1.00 90.50 270 LYS A C 1
ATOM 2250 O O . LYS A 1 270 ? -23.687 7.382 30.355 1.00 90.50 270 LYS A O 1
ATOM 2255 N N . LEU A 1 271 ? -22.647 5.560 29.551 1.00 87.44 271 LEU A N 1
ATOM 2256 C CA . LEU A 1 271 ? -22.795 4.768 30.780 1.00 87.44 271 LEU A CA 1
ATOM 2257 C C . LEU A 1 271 ? -21.972 5.351 31.935 1.00 87.44 271 LEU A C 1
ATOM 2259 O O . LEU A 1 271 ? -22.479 5.469 33.045 1.00 87.44 271 LEU A O 1
ATOM 2263 N N . ILE A 1 272 ? -20.728 5.752 31.665 1.00 87.69 272 ILE A N 1
ATOM 2264 C CA . ILE A 1 272 ? -19.859 6.374 32.669 1.00 87.69 272 ILE A CA 1
ATOM 2265 C C . ILE A 1 272 ? -20.438 7.711 33.130 1.00 87.69 272 ILE A C 1
ATOM 2267 O O . ILE A 1 272 ? -20.462 7.968 34.326 1.00 87.69 272 ILE A O 1
ATOM 2271 N N . ASP A 1 273 ? -20.947 8.532 32.214 1.00 91.38 273 ASP A N 1
ATOM 2272 C CA . ASP A 1 273 ? -21.567 9.814 32.545 1.00 91.38 273 ASP A CA 1
ATOM 2273 C C . ASP A 1 273 ? -22.827 9.619 33.395 1.00 91.38 273 ASP A C 1
ATOM 2275 O O . ASP A 1 273 ? -23.023 10.347 34.360 1.00 91.38 273 ASP A O 1
ATOM 2279 N N . GLN A 1 274 ? -23.641 8.597 33.108 1.00 92.56 274 GLN A N 1
ATOM 2280 C CA . GLN A 1 274 ? -24.792 8.237 33.945 1.00 92.56 274 GLN A CA 1
ATOM 2281 C C . GLN A 1 274 ? -24.372 7.796 35.355 1.00 92.56 274 GLN A C 1
ATOM 2283 O O . GLN A 1 274 ? -24.993 8.207 36.336 1.00 92.56 274 GLN A O 1
ATOM 2288 N N . GLU A 1 275 ? -23.318 6.983 35.476 1.00 88.50 275 GLU A N 1
ATOM 2289 C CA . GLU A 1 275 ? -22.792 6.578 36.784 1.00 88.50 275 GLU A CA 1
ATOM 2290 C C . GLU A 1 275 ? -22.152 7.741 37.547 1.00 88.50 275 GLU A C 1
ATOM 2292 O O . GLU A 1 275 ? -22.347 7.849 38.756 1.00 88.50 275 GLU A O 1
ATOM 2297 N N . LEU A 1 276 ? -21.419 8.622 36.861 1.00 88.94 276 LEU A N 1
ATOM 2298 C CA . LEU A 1 276 ? -20.843 9.829 37.447 1.00 88.94 276 LEU A CA 1
ATOM 2299 C C . LEU A 1 276 ? -21.942 10.771 37.938 1.00 88.94 276 LEU A C 1
ATOM 2301 O O . LEU A 1 276 ? -21.866 11.223 39.074 1.00 88.94 276 LEU A O 1
ATOM 2305 N N . SER A 1 277 ? -22.992 11.005 37.143 1.00 89.38 277 SER A N 1
ATOM 2306 C CA . SER A 1 277 ? -24.164 11.775 37.576 1.00 89.38 277 SER A CA 1
ATOM 2307 C C . SER A 1 277 ? -24.793 11.179 38.833 1.00 89.38 277 SER A C 1
ATOM 2309 O O . SER A 1 277 ? -24.972 11.901 39.803 1.00 89.38 277 SER A O 1
ATOM 2311 N N . SER A 1 278 ? -25.018 9.860 38.877 1.00 87.38 278 SER A N 1
ATOM 2312 C CA . SER A 1 278 ? -25.535 9.196 40.084 1.00 87.38 278 SER A CA 1
ATOM 2313 C C . SER A 1 278 ? -24.610 9.362 41.295 1.00 87.38 278 SER A C 1
ATOM 2315 O O . SER A 1 278 ? -25.086 9.553 42.412 1.00 87.38 278 SER A O 1
ATOM 2317 N N . VAL A 1 279 ? -23.292 9.295 41.095 1.00 84.94 279 VAL A N 1
ATOM 2318 C CA . VAL A 1 279 ? -22.306 9.534 42.154 1.00 84.94 279 VAL A CA 1
ATOM 2319 C C . VAL A 1 279 ? -22.387 10.975 42.666 1.00 84.94 279 VAL A C 1
ATOM 2321 O O . VAL A 1 279 ? -22.392 11.177 43.879 1.00 84.94 279 VAL A O 1
ATOM 2324 N N . TYR A 1 280 ? -22.485 11.965 41.778 1.00 84.81 280 TYR A N 1
ATOM 2325 C CA . TYR A 1 280 ? -22.602 13.372 42.164 1.00 84.81 280 TYR A CA 1
ATOM 2326 C C . TYR A 1 280 ? -23.941 13.686 42.837 1.00 84.81 280 TYR A C 1
ATOM 2328 O O . TYR A 1 280 ? -23.948 14.391 43.842 1.00 84.81 280 TYR A O 1
ATOM 2336 N N . ASP A 1 281 ? -25.046 13.112 42.359 1.00 85.06 281 ASP A N 1
ATOM 2337 C CA . ASP A 1 281 ? -26.366 13.265 42.978 1.00 85.06 281 ASP A CA 1
ATOM 2338 C C . ASP A 1 281 ? -26.370 12.715 44.412 1.00 85.06 281 ASP A C 1
ATOM 2340 O O . ASP A 1 281 ? -26.898 13.356 45.320 1.00 85.06 281 ASP A O 1
ATOM 2344 N N . ASN A 1 282 ? -25.716 11.574 44.652 1.00 80.69 282 ASN A N 1
ATOM 2345 C CA . ASN A 1 282 ? -25.564 11.021 46.002 1.00 80.69 282 ASN A CA 1
ATOM 2346 C C . ASN A 1 282 ? -24.711 11.929 46.905 1.00 80.69 282 ASN A C 1
ATOM 2348 O O . ASN A 1 282 ? -25.042 12.114 48.071 1.00 80.69 282 ASN A O 1
ATOM 2352 N N . ILE A 1 283 ? -23.640 12.538 46.377 1.00 79.94 283 ILE A N 1
ATOM 2353 C CA . ILE A 1 283 ? -22.816 13.499 47.133 1.00 79.94 283 ILE A CA 1
ATOM 2354 C C . ILE A 1 283 ? -23.638 14.733 47.531 1.00 79.94 283 ILE A C 1
ATOM 2356 O O . ILE A 1 283 ? -23.526 15.203 48.663 1.00 79.94 283 ILE A O 1
ATOM 2360 N N . ILE A 1 284 ? -24.448 15.258 46.607 1.00 80.88 284 ILE A N 1
ATOM 2361 C CA . ILE A 1 284 ? -25.267 16.457 46.822 1.00 80.88 284 ILE A CA 1
ATOM 2362 C C . ILE A 1 284 ? -26.388 16.183 47.834 1.00 80.88 284 ILE A C 1
ATOM 2364 O O . ILE A 1 284 ? -26.629 17.019 48.703 1.00 80.88 284 ILE A O 1
ATOM 2368 N N . ASN A 1 285 ? -27.056 15.030 47.734 1.00 80.19 285 ASN A N 1
ATOM 2369 C CA . ASN A 1 285 ? -28.231 14.714 48.548 1.00 80.19 285 ASN A CA 1
ATOM 2370 C C . ASN A 1 285 ? -27.888 14.204 49.957 1.00 80.19 285 ASN A C 1
ATOM 2372 O O . ASN A 1 285 ? -28.558 14.597 50.909 1.00 80.19 285 ASN A O 1
ATOM 2376 N N . ASP A 1 286 ? -26.851 13.372 50.114 1.00 73.38 286 ASP A N 1
ATOM 2377 C CA . ASP A 1 286 ? -26.510 12.776 51.418 1.00 73.38 286 ASP A CA 1
ATOM 2378 C C . ASP A 1 286 ? -25.499 13.613 52.223 1.00 73.38 286 ASP A C 1
ATOM 2380 O O . ASP A 1 286 ? -25.279 13.351 53.406 1.00 73.38 286 ASP A O 1
ATOM 2384 N N . GLY A 1 287 ? -24.849 14.611 51.608 1.00 62.28 287 GLY A N 1
ATOM 2385 C CA . GLY A 1 287 ? -23.934 15.557 52.269 1.00 62.28 287 GLY A CA 1
ATOM 2386 C C . GLY A 1 287 ? -22.645 14.954 52.855 1.00 62.28 287 GLY A C 1
ATOM 2387 O O . GLY A 1 287 ? -21.751 15.693 53.267 1.00 62.28 287 GLY A O 1
ATOM 2388 N N . ALA A 1 288 ? -22.510 13.625 52.877 1.00 59.91 288 ALA A N 1
ATOM 2389 C CA . ALA A 1 288 ? -21.351 12.906 53.387 1.00 59.91 288 ALA A CA 1
ATOM 2390 C C . ALA A 1 288 ? -20.461 12.416 52.234 1.00 59.91 288 ALA A C 1
ATOM 2392 O O . ALA A 1 288 ? -20.729 11.404 51.583 1.00 59.91 288 ALA A O 1
ATOM 2393 N N . VAL A 1 289 ? -19.349 13.116 52.002 1.00 66.00 289 VAL A N 1
ATOM 2394 C CA . VAL A 1 289 ? -18.303 12.667 51.075 1.00 66.00 289 VAL A CA 1
ATOM 2395 C C . VAL A 1 289 ? -17.545 11.504 51.717 1.00 66.00 289 VAL A C 1
ATOM 2397 O O . VAL A 1 289 ? -16.653 11.701 52.539 1.00 66.00 289 VAL A O 1
ATOM 2400 N N . ASN A 1 290 ? -17.900 10.274 51.349 1.00 76.06 290 ASN A N 1
ATOM 2401 C CA . ASN A 1 290 ? -17.123 9.091 51.713 1.00 76.06 290 ASN A CA 1
ATOM 2402 C C . ASN A 1 290 ? -15.942 8.920 50.738 1.00 76.06 290 ASN A C 1
ATOM 2404 O O . ASN A 1 290 ? -16.105 9.077 49.526 1.00 76.06 290 ASN A O 1
ATOM 2408 N N . ASN A 1 291 ? -14.761 8.549 51.244 1.00 78.75 291 ASN A N 1
ATOM 2409 C CA . ASN A 1 291 ? -13.565 8.301 50.426 1.00 78.75 291 ASN A CA 1
ATOM 2410 C C . ASN A 1 291 ? -13.821 7.279 49.306 1.00 78.75 291 ASN A C 1
ATOM 2412 O O . ASN A 1 291 ? -13.311 7.447 48.203 1.00 78.75 291 ASN A O 1
ATOM 2416 N N . SER A 1 292 ? -14.671 6.277 49.546 1.00 80.62 292 SER A N 1
ATOM 2417 C CA . SER A 1 292 ? -15.041 5.272 48.540 1.00 80.62 292 SER A CA 1
ATOM 2418 C C . SER A 1 292 ? -15.779 5.860 47.329 1.00 80.62 292 SER A C 1
ATOM 2420 O O . SER A 1 292 ? -15.566 5.428 46.196 1.00 80.62 292 SER A O 1
ATOM 2422 N N . ILE A 1 293 ? -16.623 6.873 47.543 1.00 82.12 293 ILE A N 1
ATOM 2423 C CA . ILE A 1 293 ? -17.371 7.561 46.483 1.00 82.12 293 ILE A CA 1
ATOM 2424 C C . ILE A 1 293 ? -16.408 8.398 45.630 1.00 82.12 293 ILE A C 1
ATOM 2426 O O . ILE A 1 293 ? -16.498 8.396 44.401 1.00 82.12 293 ILE A O 1
ATOM 2430 N N . LEU A 1 294 ? -15.441 9.051 46.278 1.00 82.38 294 LEU A N 1
ATOM 2431 C CA . LEU A 1 294 ? -14.412 9.855 45.619 1.00 82.38 294 LEU A CA 1
ATOM 2432 C C . LEU A 1 294 ? -13.402 8.996 44.833 1.00 82.38 294 LEU A C 1
ATOM 2434 O O . LEU A 1 294 ? -12.926 9.395 43.772 1.00 82.38 294 LEU A O 1
ATOM 2438 N N . GLU A 1 295 ? -13.063 7.807 45.333 1.00 85.56 295 GLU A N 1
ATOM 2439 C CA . GLU A 1 295 ? -12.247 6.831 44.601 1.00 85.56 295 GLU A CA 1
ATOM 2440 C C . GLU A 1 295 ? -12.985 6.291 43.376 1.00 85.56 295 GLU A C 1
ATOM 2442 O O . GLU A 1 295 ? -12.399 6.192 42.294 1.00 85.56 295 GLU A O 1
ATOM 2447 N N . LYS A 1 296 ? -14.286 6.004 43.515 1.00 84.88 296 LYS A N 1
ATOM 2448 C CA . LYS A 1 296 ? -15.125 5.564 42.399 1.00 84.88 296 LYS A CA 1
ATOM 2449 C C . LYS A 1 296 ? -15.222 6.634 41.308 1.00 84.88 296 LYS A C 1
ATOM 2451 O O . LYS A 1 296 ? -15.062 6.291 40.138 1.00 84.88 296 LYS A O 1
ATOM 2456 N N . SER A 1 297 ? -15.434 7.908 41.655 1.00 86.25 297 SER A N 1
ATOM 2457 C CA . SER A 1 297 ? -15.497 8.987 40.656 1.00 86.25 297 SER A CA 1
ATOM 2458 C C . SER A 1 297 ? -14.173 9.144 39.904 1.00 86.25 297 SER A C 1
ATOM 2460 O O . SER A 1 297 ? -14.166 9.111 38.675 1.00 86.25 297 SER A O 1
ATOM 2462 N N . LYS A 1 298 ? -13.040 9.184 40.618 1.00 88.50 298 LYS A N 1
ATOM 2463 C CA . LYS A 1 298 ? -11.698 9.241 40.008 1.00 88.50 298 LYS A CA 1
ATOM 2464 C C . LYS A 1 298 ? -11.424 8.050 39.091 1.00 88.50 298 LYS A C 1
ATOM 2466 O O . LYS A 1 298 ? -10.838 8.207 38.021 1.00 88.50 298 LYS A O 1
ATOM 2471 N N . TYR A 1 299 ? -11.841 6.851 39.493 1.00 87.19 299 TYR A N 1
ATOM 2472 C CA . TYR A 1 299 ? -11.703 5.651 38.671 1.00 87.19 299 TYR A CA 1
ATOM 2473 C C . TYR A 1 299 ? -12.526 5.742 37.377 1.00 87.19 299 TYR A C 1
ATOM 2475 O O . TYR A 1 299 ? -12.009 5.443 36.299 1.00 87.19 299 TYR A O 1
ATOM 2483 N N . LEU A 1 300 ? -13.778 6.198 37.466 1.00 86.88 300 LEU A N 1
ATOM 2484 C CA . LEU A 1 300 ? -14.660 6.394 36.314 1.00 86.88 300 LEU A CA 1
ATOM 2485 C C . LEU A 1 300 ? -14.130 7.473 35.357 1.00 86.88 300 LEU A C 1
ATOM 2487 O O . LEU A 1 300 ? -14.090 7.242 34.148 1.00 86.88 300 LEU A O 1
ATOM 2491 N N . GLU A 1 301 ? -13.647 8.602 35.878 1.00 88.94 301 GLU A N 1
ATOM 2492 C CA . GLU A 1 301 ? -12.992 9.654 35.088 1.00 88.94 301 GLU A CA 1
ATOM 2493 C C . GLU A 1 301 ? -11.745 9.127 34.363 1.00 88.94 301 GLU A C 1
ATOM 2495 O O . GLU A 1 301 ? -11.568 9.363 33.166 1.00 88.94 301 GLU A O 1
ATOM 2500 N N . HIS A 1 302 ? -10.911 8.343 35.051 1.00 87.56 302 HIS A N 1
ATOM 2501 C CA . HIS A 1 302 ? -9.730 7.717 34.451 1.00 87.56 302 HIS A CA 1
ATOM 2502 C C . HIS A 1 302 ? -10.094 6.747 33.322 1.00 87.56 302 HIS A C 1
ATOM 2504 O O . HIS A 1 302 ? -9.440 6.717 32.276 1.00 87.56 302 HIS A O 1
ATOM 2510 N N . ILE A 1 303 ? -11.153 5.951 33.496 1.00 84.56 303 ILE A N 1
ATOM 2511 C CA . ILE A 1 303 ? -11.653 5.082 32.424 1.00 84.56 303 ILE A CA 1
ATOM 2512 C C . ILE A 1 303 ? -12.182 5.917 31.260 1.00 84.56 303 ILE A C 1
ATOM 2514 O O . ILE A 1 303 ? -11.856 5.611 30.112 1.00 84.56 303 ILE A O 1
ATOM 2518 N N . LYS A 1 304 ? -12.964 6.968 31.527 1.00 87.69 304 LYS A N 1
ATOM 2519 C CA . LYS A 1 304 ? -13.507 7.854 30.489 1.00 87.69 304 LYS A CA 1
ATOM 2520 C C . LYS A 1 304 ? -12.390 8.432 29.623 1.00 87.69 304 LYS A C 1
ATOM 2522 O O . LYS A 1 304 ? -12.429 8.265 28.406 1.00 87.69 304 LYS A O 1
ATOM 2527 N N . GLN A 1 305 ? -11.343 8.978 30.242 1.00 87.69 305 GLN A N 1
ATOM 2528 C CA . GLN A 1 305 ? -10.166 9.494 29.533 1.00 87.69 305 GLN A CA 1
ATOM 2529 C C . GLN A 1 305 ? -9.480 8.413 28.682 1.00 87.69 305 GLN A C 1
ATOM 2531 O O . GLN A 1 305 ? -9.120 8.639 27.522 1.00 87.69 305 GLN A O 1
ATOM 2536 N N . LYS A 1 306 ? -9.332 7.194 29.213 1.00 83.75 306 LYS A N 1
ATOM 2537 C CA . LYS A 1 306 ? -8.776 6.061 28.453 1.00 83.75 306 LYS A CA 1
ATOM 2538 C C . LYS A 1 306 ? -9.632 5.680 27.247 1.00 83.75 306 LYS A C 1
ATOM 2540 O O . LYS A 1 306 ? -9.091 5.344 26.201 1.00 83.75 306 LYS A O 1
ATOM 2545 N N . ILE A 1 307 ? -10.955 5.727 27.371 1.00 83.31 307 ILE A N 1
ATOM 2546 C CA . ILE A 1 307 ? -11.868 5.427 26.265 1.00 83.31 307 ILE A CA 1
ATOM 2547 C C . ILE A 1 307 ? -11.818 6.535 25.210 1.00 83.31 307 ILE A C 1
ATOM 2549 O O . ILE A 1 307 ? -11.729 6.239 24.019 1.00 83.31 307 ILE A O 1
ATOM 2553 N N . GLU A 1 308 ? -11.825 7.801 25.624 1.00 86.38 308 GLU A N 1
ATOM 2554 C CA . GLU A 1 308 ? -11.767 8.969 24.738 1.00 86.38 308 GLU A CA 1
ATOM 2555 C C . GLU A 1 308 ? -10.477 9.025 23.913 1.00 86.38 308 GLU A C 1
ATOM 2557 O O . GLU A 1 308 ? -10.514 9.420 22.744 1.00 86.38 308 GLU A O 1
ATOM 2562 N N . THR A 1 309 ? -9.362 8.545 24.462 1.00 86.44 309 THR A N 1
ATOM 2563 C CA . THR A 1 309 ? -8.051 8.524 23.791 1.00 86.44 309 THR A CA 1
ATOM 2564 C C . THR A 1 309 ? -7.876 7.404 22.757 1.00 86.44 309 THR A C 1
ATOM 2566 O O . THR A 1 309 ? -6.906 7.437 22.001 1.00 86.44 309 THR A O 1
ATOM 2569 N N . ILE A 1 310 ? -8.804 6.441 22.646 1.00 82.00 310 ILE A N 1
ATOM 2570 C CA . ILE A 1 310 ? -8.729 5.384 21.619 1.00 82.00 310 ILE A CA 1
ATOM 2571 C C . ILE A 1 310 ? -8.794 6.011 20.220 1.00 82.00 310 ILE A C 1
ATOM 2573 O O . ILE A 1 310 ? -9.791 6.637 19.853 1.00 82.00 310 ILE A O 1
ATOM 2577 N N . ASP A 1 311 ? -7.766 5.815 19.399 1.00 84.75 311 ASP A N 1
ATOM 2578 C CA . ASP A 1 311 ? -7.731 6.399 18.060 1.00 84.75 311 ASP A CA 1
ATOM 2579 C C . ASP A 1 311 ? -8.719 5.692 17.114 1.00 84.75 311 ASP A C 1
ATOM 2581 O O . ASP A 1 311 ? -8.736 4.462 16.986 1.00 84.75 311 ASP A O 1
ATOM 2585 N N . ALA A 1 312 ? -9.552 6.486 16.440 1.00 86.56 312 ALA A N 1
ATOM 2586 C CA . ALA A 1 312 ? -10.486 6.019 15.420 1.00 86.56 312 ALA A CA 1
ATOM 2587 C C . ALA A 1 312 ? -9.822 5.874 14.034 1.00 86.56 312 ALA A C 1
ATOM 2589 O O . ALA A 1 312 ? -10.403 5.244 13.146 1.00 86.56 312 ALA A O 1
ATOM 2590 N N . TYR A 1 313 ? -8.620 6.434 13.858 1.00 89.31 313 TYR A N 1
ATOM 2591 C CA . TYR A 1 313 ? -7.817 6.412 12.634 1.00 89.31 313 TYR A CA 1
ATOM 2592 C C . TYR A 1 313 ? -6.412 5.846 12.902 1.00 89.31 313 TYR A C 1
ATOM 2594 O O . TYR A 1 313 ? -5.410 6.549 12.744 1.00 89.31 313 TYR A O 1
ATOM 2602 N N . PRO A 1 314 ? -6.316 4.561 13.274 1.00 86.81 314 PRO A N 1
ATOM 2603 C CA . PRO A 1 314 ? -5.076 3.970 13.750 1.00 86.81 314 PRO A CA 1
ATOM 2604 C C . PRO A 1 314 ? -3.979 4.075 12.690 1.00 86.81 314 PRO A C 1
ATOM 2606 O O . PRO A 1 314 ? -4.144 3.619 11.561 1.00 86.81 314 PRO A O 1
ATOM 2609 N N . LEU A 1 315 ? -2.823 4.619 13.085 1.00 89.31 315 LEU A N 1
ATOM 2610 C CA . LEU A 1 315 ? -1.641 4.776 12.227 1.00 89.31 315 LEU A CA 1
ATOM 2611 C C . LEU A 1 315 ? -1.837 5.747 11.043 1.00 89.31 315 LEU A C 1
ATOM 2613 O O . LEU A 1 315 ? -1.150 5.610 10.027 1.00 89.31 315 LEU A O 1
ATOM 2617 N N . LEU A 1 316 ? -2.707 6.759 11.168 1.00 92.50 316 LEU A N 1
ATOM 2618 C CA . LEU A 1 316 ? -2.975 7.749 10.112 1.00 92.50 316 LEU A CA 1
ATOM 2619 C C . LEU A 1 316 ? -1.703 8.378 9.516 1.00 92.50 316 LEU A C 1
ATOM 2621 O O . LEU A 1 316 ? -1.577 8.463 8.298 1.00 92.50 316 LEU A O 1
ATOM 2625 N N . ILE A 1 317 ? -0.733 8.767 10.349 1.00 93.38 317 ILE A N 1
ATOM 2626 C CA . ILE A 1 317 ? 0.532 9.362 9.879 1.00 93.38 317 ILE A CA 1
ATOM 2627 C C . ILE A 1 317 ? 1.282 8.384 8.965 1.00 93.38 317 ILE A C 1
ATOM 2629 O O . ILE A 1 317 ? 1.709 8.745 7.867 1.00 93.38 317 ILE A O 1
ATOM 2633 N N . LYS A 1 318 ? 1.389 7.113 9.376 1.00 92.75 318 LYS A N 1
ATOM 2634 C CA . LYS A 1 318 ? 2.013 6.066 8.558 1.00 92.75 318 LYS A CA 1
ATOM 2635 C C . LYS A 1 318 ? 1.230 5.838 7.263 1.00 92.75 318 LYS A C 1
ATOM 2637 O O . LYS A 1 318 ? 1.847 5.615 6.221 1.00 92.75 318 LYS A O 1
ATOM 2642 N N . ALA A 1 319 ? -0.100 5.907 7.310 1.00 93.75 319 ALA A N 1
ATOM 2643 C CA . ALA A 1 319 ? -0.955 5.783 6.135 1.00 93.75 319 ALA A CA 1
ATOM 2644 C C . ALA A 1 319 ? -0.710 6.907 5.119 1.00 93.75 319 ALA A C 1
ATOM 2646 O O . ALA A 1 319 ? -0.568 6.623 3.930 1.00 93.75 319 ALA A O 1
ATOM 2647 N N . ILE A 1 320 ? -0.585 8.155 5.583 1.00 94.69 320 ILE A N 1
ATOM 2648 C CA . ILE A 1 320 ? -0.264 9.314 4.741 1.00 94.69 320 ILE A CA 1
ATOM 2649 C C . ILE A 1 320 ? 1.102 9.112 4.080 1.00 94.69 320 ILE A C 1
ATOM 2651 O O . ILE A 1 320 ? 1.188 9.130 2.856 1.00 94.69 320 ILE A O 1
ATOM 2655 N N . ILE A 1 321 ? 2.147 8.817 4.860 1.00 93.19 321 ILE A N 1
ATOM 2656 C CA . ILE A 1 321 ? 3.503 8.597 4.327 1.00 93.19 321 ILE A CA 1
ATOM 2657 C C . ILE A 1 321 ? 3.509 7.464 3.290 1.00 93.19 321 ILE A C 1
ATOM 2659 O O . ILE A 1 321 ? 4.059 7.608 2.201 1.00 93.19 321 ILE A O 1
ATOM 2663 N N . THR A 1 322 ? 2.854 6.343 3.600 1.00 91.88 322 THR A N 1
ATOM 2664 C CA . THR A 1 322 ? 2.792 5.174 2.710 1.00 91.88 322 THR A CA 1
ATOM 2665 C C . THR A 1 322 ? 2.052 5.476 1.407 1.00 91.88 322 THR A C 1
ATOM 2667 O O . THR A 1 322 ? 2.462 5.004 0.347 1.00 91.88 322 THR A O 1
ATOM 2670 N N . SER A 1 323 ? 0.970 6.254 1.478 1.00 94.31 323 SER A N 1
ATOM 2671 C CA . SER A 1 323 ? 0.123 6.577 0.325 1.00 94.31 323 SER A CA 1
ATOM 2672 C C . SER A 1 323 ? 0.755 7.638 -0.572 1.00 94.31 323 SER A C 1
ATOM 2674 O O . SER A 1 323 ? 0.611 7.566 -1.787 1.00 94.31 323 SER A O 1
ATOM 2676 N N . PHE A 1 324 ? 1.495 8.590 0.002 1.00 94.56 324 PHE A N 1
ATOM 2677 C CA . PHE A 1 324 ? 2.182 9.659 -0.730 1.00 94.56 324 PHE A CA 1
ATOM 2678 C C . PHE A 1 324 ? 3.591 9.283 -1.205 1.00 94.56 324 PHE A C 1
ATOM 2680 O O . PHE A 1 324 ? 4.229 10.064 -1.898 1.00 94.56 324 PHE A O 1
ATOM 2687 N N . LEU A 1 325 ? 4.063 8.064 -0.928 1.00 92.75 325 LEU A N 1
ATOM 2688 C CA . LEU A 1 325 ? 5.333 7.562 -1.461 1.00 92.75 325 LEU A CA 1
ATOM 2689 C C . LEU A 1 325 ? 5.496 7.784 -2.986 1.00 92.75 325 LEU A C 1
ATOM 2691 O O . LEU A 1 325 ? 6.557 8.248 -3.398 1.00 92.75 325 LEU A O 1
ATOM 2695 N N . PRO A 1 326 ? 4.478 7.530 -3.837 1.00 91.50 326 PRO A N 1
ATOM 2696 C CA . PRO A 1 326 ? 4.582 7.726 -5.282 1.00 91.50 326 PRO A CA 1
ATOM 2697 C C . PRO A 1 326 ? 4.869 9.164 -5.734 1.00 91.50 326 PRO A C 1
ATOM 2699 O O . PRO A 1 326 ? 5.368 9.336 -6.847 1.00 91.50 326 PRO A O 1
ATOM 2702 N N . THR A 1 327 ? 4.569 10.188 -4.922 1.00 91.44 327 THR A N 1
ATOM 2703 C CA . THR A 1 327 ? 4.777 11.604 -5.290 1.00 91.44 327 THR A CA 1
ATOM 2704 C C . THR A 1 327 ? 6.188 12.101 -4.999 1.00 91.44 327 THR A C 1
ATOM 2706 O O . THR A 1 327 ? 6.575 13.154 -5.504 1.00 91.44 327 THR A O 1
ATOM 2709 N N . ILE A 1 328 ? 6.990 11.343 -4.247 1.00 91.50 328 ILE A N 1
ATOM 2710 C CA . ILE A 1 328 ? 8.362 11.725 -3.883 1.00 91.50 328 ILE A CA 1
ATOM 2711 C C . ILE A 1 328 ? 9.216 12.098 -5.112 1.00 91.50 328 ILE A C 1
ATOM 2713 O O . ILE A 1 328 ? 9.841 13.157 -5.077 1.00 91.50 328 ILE A O 1
ATOM 2717 N N . PRO A 1 329 ? 9.232 11.332 -6.223 1.00 88.69 329 PRO A N 1
ATOM 2718 C CA . PRO A 1 329 ? 10.060 11.673 -7.381 1.00 88.69 329 PRO A CA 1
ATOM 2719 C C . PRO A 1 329 ? 9.645 12.991 -8.042 1.00 88.69 329 PRO A C 1
ATOM 2721 O O . PRO A 1 329 ? 10.500 13.754 -8.487 1.00 88.69 329 PRO A O 1
ATOM 2724 N N . MET A 1 330 ? 8.342 13.288 -8.050 1.00 89.56 330 MET A N 1
ATOM 2725 C CA . MET A 1 330 ? 7.810 14.560 -8.538 1.00 89.56 330 MET A CA 1
ATOM 2726 C C . MET A 1 330 ? 8.304 15.721 -7.671 1.00 89.56 330 MET A C 1
ATOM 2728 O O . MET A 1 330 ? 8.779 16.722 -8.198 1.00 89.56 330 MET A O 1
ATOM 2732 N N . LEU A 1 331 ? 8.233 15.574 -6.344 1.00 89.12 331 LEU A N 1
ATOM 2733 C CA . LEU A 1 331 ? 8.708 16.591 -5.403 1.00 89.12 331 LEU A CA 1
ATOM 2734 C C . LEU A 1 331 ? 10.209 16.848 -5.569 1.00 89.12 331 LEU A C 1
ATOM 2736 O O . LEU A 1 331 ? 10.622 18.002 -5.632 1.00 89.12 331 LEU A O 1
ATOM 2740 N N . ILE A 1 332 ? 11.013 15.789 -5.715 1.00 89.25 332 ILE A N 1
ATOM 2741 C CA . ILE A 1 332 ? 12.454 15.907 -5.982 1.00 89.25 332 ILE A CA 1
ATOM 2742 C C . ILE A 1 332 ? 12.697 16.674 -7.285 1.00 89.25 332 ILE A C 1
ATOM 2744 O O . ILE A 1 332 ? 13.509 17.597 -7.298 1.00 89.25 332 ILE A O 1
ATOM 2748 N N . LYS A 1 333 ? 11.975 16.348 -8.367 1.00 87.19 333 LYS A N 1
ATOM 2749 C CA . LYS A 1 333 ? 12.125 17.045 -9.652 1.00 87.19 333 LYS A CA 1
ATOM 2750 C C . LYS A 1 333 ? 11.771 18.529 -9.544 1.00 87.19 333 LYS A C 1
ATOM 2752 O O . LYS A 1 333 ? 12.491 19.363 -10.083 1.00 87.19 333 LYS A O 1
ATOM 2757 N N . ILE A 1 334 ? 10.690 18.865 -8.840 1.00 86.50 334 ILE A N 1
ATOM 2758 C CA . ILE A 1 334 ? 10.286 20.260 -8.609 1.00 86.50 334 ILE A CA 1
ATOM 2759 C C . ILE A 1 334 ? 11.377 21.007 -7.832 1.00 86.50 334 ILE A C 1
ATOM 2761 O O . ILE A 1 334 ? 11.767 22.099 -8.236 1.00 86.50 334 ILE A O 1
ATOM 2765 N N . LEU A 1 335 ? 11.911 20.407 -6.763 1.00 88.56 335 LEU A N 1
ATOM 2766 C CA . LEU A 1 335 ? 12.990 21.004 -5.971 1.00 88.56 335 LEU A CA 1
ATOM 2767 C C . LEU A 1 335 ? 14.260 21.233 -6.797 1.00 88.56 335 LEU A C 1
ATOM 2769 O O . LEU A 1 335 ? 14.872 22.289 -6.671 1.00 88.56 335 LEU A O 1
ATOM 2773 N N . GLN A 1 336 ? 14.630 20.287 -7.666 1.00 86.75 336 GLN A N 1
ATOM 2774 C CA . GLN A 1 336 ? 15.766 20.444 -8.581 1.00 86.75 336 GLN A CA 1
ATOM 2775 C C . GLN A 1 336 ? 15.576 21.641 -9.515 1.00 86.75 336 GLN A C 1
ATOM 2777 O O . GLN A 1 336 ? 16.471 22.471 -9.634 1.00 86.75 336 GLN A O 1
ATOM 2782 N N . VAL A 1 337 ? 14.395 21.773 -10.122 1.00 85.56 337 VAL A N 1
ATOM 2783 C CA . VAL A 1 337 ? 14.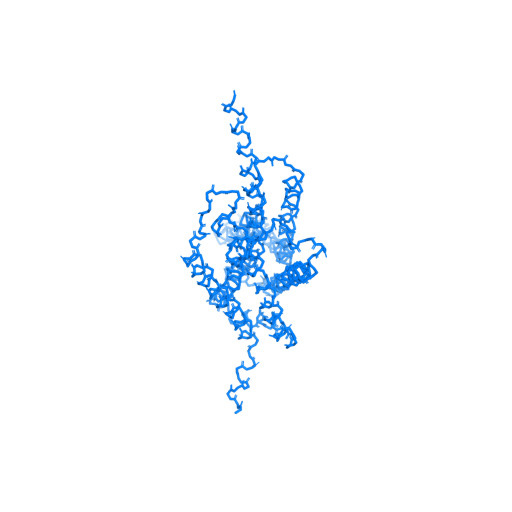091 22.883 -11.038 1.00 85.56 337 VAL A CA 1
ATOM 2784 C C . VAL A 1 337 ? 14.090 24.230 -10.312 1.00 85.56 337 VAL A C 1
ATOM 2786 O O . VAL A 1 337 ? 14.619 25.208 -10.836 1.00 85.56 337 VAL A O 1
ATOM 2789 N N . ILE A 1 338 ? 13.540 24.291 -9.095 1.00 87.38 338 ILE A N 1
ATOM 2790 C CA . ILE A 1 338 ? 13.575 25.506 -8.267 1.00 87.38 338 ILE A CA 1
ATOM 2791 C C . ILE A 1 338 ? 15.022 25.877 -7.923 1.00 87.38 338 ILE A C 1
ATOM 2793 O O . ILE A 1 338 ? 15.398 27.039 -8.046 1.00 87.38 338 ILE A O 1
ATOM 2797 N N . PHE A 1 339 ? 15.839 24.902 -7.520 1.00 90.00 339 PHE A N 1
ATOM 2798 C CA . PHE A 1 339 ? 17.239 25.137 -7.176 1.00 90.00 339 PHE A CA 1
ATOM 2799 C C . PHE A 1 339 ? 18.044 25.643 -8.380 1.00 90.00 339 PHE A C 1
ATOM 2801 O O . PHE A 1 339 ? 18.760 26.633 -8.258 1.00 90.00 339 PHE A O 1
ATOM 2808 N N . GLU A 1 340 ? 17.865 25.030 -9.553 1.00 87.31 340 GLU A N 1
ATOM 2809 C CA . GLU A 1 340 ? 18.484 25.487 -10.803 1.00 87.31 340 GLU A CA 1
ATOM 2810 C C . GLU A 1 340 ? 18.080 26.923 -11.159 1.00 87.31 340 GLU A C 1
ATOM 2812 O O . GLU A 1 340 ? 18.919 27.692 -11.625 1.00 87.31 340 GLU A O 1
ATOM 2817 N N . TYR A 1 341 ? 16.819 27.297 -10.925 1.00 87.81 341 TYR A N 1
ATOM 2818 C CA . TYR A 1 341 ? 16.332 28.654 -11.172 1.00 87.81 341 TYR A CA 1
ATOM 2819 C C . TYR A 1 341 ? 16.925 29.681 -10.202 1.00 87.81 341 TYR A C 1
ATOM 2821 O O . TYR A 1 341 ? 17.290 30.762 -10.636 1.00 87.81 341 TYR A O 1
ATOM 2829 N N . ILE A 1 342 ? 17.047 29.347 -8.912 1.00 89.06 342 ILE A N 1
ATOM 2830 C CA . ILE A 1 342 ? 17.636 30.238 -7.894 1.00 89.06 342 ILE A CA 1
ATOM 2831 C C . ILE A 1 342 ? 19.156 30.383 -8.079 1.00 89.06 342 ILE A C 1
ATOM 2833 O O . ILE A 1 342 ? 19.725 31.408 -7.722 1.00 89.06 342 ILE A O 1
ATOM 2837 N N . SER A 1 343 ? 19.826 29.349 -8.598 1.00 83.06 343 SER A N 1
ATOM 2838 C CA . SER A 1 343 ? 21.279 29.351 -8.827 1.00 83.06 343 SER A CA 1
ATOM 2839 C C . SER A 1 343 ? 21.734 30.131 -10.068 1.00 83.06 343 SER A C 1
ATOM 2841 O O . SER A 1 343 ? 22.939 30.290 -10.269 1.00 83.06 343 SER A O 1
ATOM 2843 N N . LYS A 1 344 ? 20.789 30.568 -10.905 1.00 73.06 344 LYS A N 1
ATOM 2844 C CA . LYS A 1 344 ? 21.012 31.449 -12.055 1.00 73.06 344 LYS A CA 1
ATOM 2845 C C . LYS A 1 344 ? 20.684 32.879 -11.669 1.00 73.06 344 LYS A C 1
ATOM 2847 O O . LYS A 1 344 ? 21.403 33.768 -12.173 1.00 73.06 344 LYS A O 1
#

Radius of gyration: 27.48 Å; chains: 1; bounding box: 60×72×94 Å

Sequence (344 aa):
MKKIKKYLETPSMIRKYMSIQDTIIGIFIIFILIGCGFLDKNWILSNSGKGLFQHLNIWLFIVINIFQPLHFIASYKSITRKISKEFSSELQKKFLTDNIFYSLITPLVYSVGFIVFLYNSLQNAGVLNHLPFDYWDNIKYGLSYLVSRIYKFYLYSWYFPRVSILVLKTIYSIAEILKISEHKIKRYPFEEYLELNILCNFGLNILTALSVPLLALFSGTYLVHNRIDSTVIFGGLISFGSSLFLLFIYFLMIKNYRISVLKYKNHHIKLIDQELSSVYDNIINDGAVNNSILEKSKYLEHIKQKIETIDAYPLLIKAIITSFLPTIPMLIKILQVIFEYISK

pLDDT: mean 75.35, std 13.02, range [32.09, 95.62]

Organism: Streptococcus suis (NCBI:txid1307)

Foldseek 3Di:
DVVVVVCVPQLVNLLVVLLVLLQVLLVVLVVVLVVLCVVQVLQQDPDPAGGLVSQLVLVLVSCLSNVLSVLLVVLLVVLCVVADPVLNVLLRVLLRPDDVVCSPVVSVLSVLLNVLVSVVSCVSSCSPHVDDPPPQCDVVNVVSVVSSVSNVCSVPVNPVVVLVVSLLSSLLSLLVSLADDPVNLVVDDDPVLSSNLSSLVSSLSSLLSVLSSLQSVLLSQLVVDPDPDPSLVVNLVVLVVQLVVLLVSSCSSLVNNLVNLVVSLVVLLVVLVVVLVVLVVCCVVVVDDDPVSVVSNVVSVVVNVVSVPRDSRRPSVSSNCSSNSSCVSVVVSVVVVVVVVVVD

Secondary structure (DSSP, 8-state):
-HHHHHHHS-HHHHHHHHHHHHHHHHHHHHHHHHHHHHHHT-SS-SSSSPPGGG-HHHHHHHHHHHHHHHHHHHHHHHHHTTS-HHHHHHHHHHH----HHHHHHHHHHHHHHHHHHHHHHHHHTTSS----TTGGG-TTSHHHHHHHHHHHHIIIIIIHHHHHHHHHHHHHHHHHHT---HHHHTT-SSHHHHHHHHHHHHHHHHHHHHHHHHHHHHHHHHHH-SS--HHHHHHHHHHHHHHHHHHHHHHHHHHHHHHHHHHHHHHHHHHHHHHHHHHHHHHHHH----HHHHHHHHHHHHHHHHHHTS-SSTTHHHHHHHHHGGGHHHHHHHHHHHHHHHT-